Protein 7ZPS (pdb70)

Radius of gyration: 19.74 Å; Cα contacts (8 Å, |Δi|>4): 620; chains: 2; bounding box: 49×48×46 Å

Foldseek 3Di:
DADDLPPPQVVFDWFDKDAADPPHPPVVVQHAIWIKGWHPQVCCLQVVHNRDQQIKIKIWGFHWDDDPNDTHGDQTQKMWMWGAACPVLVVLQRTFIWMAGSSDSPRIDDDPRCPVVSVVLVVVVVSSSDDGHGDD/DADAQPPPQVVFDWQDKDAADPPRPPVVVQHAIWIKGWHPQLVCLLVPHDRDQAIKIKIWGFHWDCDVNDTHGDATAKMWMWGAACPVLVVLRRTFIWMAGSSDRPRTDDDPRCPVVSVVLVVVVVSSSDDGHGDD

Solvent-accessible surface area: 13267 Å² total; per-residue (Å²): 145,80,7,109,48,8,117,50,10,18,85,48,35,0,0,42,0,40,0,3,24,91,60,32,100,81,59,133,68,76,2,4,0,10,0,11,0,1,22,76,69,0,33,90,8,22,182,71,38,115,28,40,83,37,0,18,9,1,52,0,0,5,73,24,96,135,83,94,91,4,2,30,31,23,130,40,74,23,0,19,4,17,13,29,20,48,104,120,17,78,79,6,21,3,0,3,15,19,8,0,8,86,10,97,75,140,92,99,84,45,138,73,64,0,89,54,45,37,56,74,45,36,87,41,145,117,35,77,28,6,95,15,128,56,52,85,154,99,6,111,47,9,114,51,10,26,91,51,37,0,0,41,1,42,0,3,39,91,50,32,98,80,74,136,64,68,8,3,3,9,0,12,0,1,20,74,66,0,30,92,6,22,182,71,34,130,16,38,87,36,0,19,10,1,52,0,0,7,76,39,58,116,92,92,80,5,5,54,27,38,179,39,76,16,0,16,5,17,14,43,19,51,81,122,15,78,82,6,23,2,0,2,15,12,7,0,9,77,10,103,66,142,94,96,84,38,137,76,66,0,92,48,45,41,53,73,45,40,85,38,90,176,34,59,32,6,92,15,128,60,49,126

Structure (mmCIF, N/CA/C/O backbone):
data_7ZPS
#
_entry.id   7ZPS
#
_cell.length_a   105.660
_cell.length_b   105.660
_cell.length_c   105.660
_cell.angle_alpha   90.000
_cell.angle_beta   90.000
_cell.angle_gamma   90.000
#
_symmetry.space_group_name_H-M   'P 21 3'
#
loop_
_entity.id
_entity.type
_entity.pdbx_description
1 polymer 'Cytochrome c'
2 non-polymer 'HEME C'
3 non-polymer 'ZINC ION'
4 non-polymer GLYCEROL
5 non-polymer 'NITRIC OXIDE'
6 water water
#
loop_
_atom_site.group_PDB
_atom_site.id
_atom_site.type_symbol
_atom_site.label_atom_id
_atom_site.label_alt_id
_atom_site.label_comp_id
_atom_site.label_asym_id
_atom_site.label_entity_id
_atom_site.label_seq_id
_atom_site.pdbx_PDB_ins_code
_atom_site.Cartn_x
_atom_site.Cartn_y
_atom_site.Cartn_z
_atom_site.occupancy
_atom_site.B_iso_or_equiv
_atom_site.auth_seq_id
_atom_site.auth_comp_id
_atom_site.auth_asym_id
_atom_site.auth_atom_id
_atom_site.pdbx_PDB_model_num
ATOM 1 N N . THR A 1 23 ? -4.819 35.461 -27.447 1.00 60.66 3 THR A N 1
ATOM 2 C CA . THR A 1 23 ? -4.055 35.854 -26.229 1.00 54.14 3 THR A CA 1
ATOM 3 C C . THR A 1 23 ? -4.983 36.077 -25.019 1.00 44.75 3 THR A C 1
ATOM 4 O O . THR A 1 23 ? -4.451 36.463 -23.980 1.00 42.29 3 THR A O 1
ATOM 8 N N . LYS A 1 24 ? -6.299 35.863 -25.109 1.00 40.70 4 LYS A N 1
ATOM 9 C CA . LYS A 1 24 ? -7.175 36.008 -23.916 1.00 35.12 4 LYS A CA 1
ATOM 10 C C . LYS A 1 24 ? -7.344 34.620 -23.293 1.00 32.77 4 LYS A C 1
ATOM 11 O O . LYS A 1 24 ? -7.266 33.600 -23.987 1.00 34.82 4 LYS A O 1
ATOM 14 N N . VAL A 1 25 ? -7.449 34.583 -21.976 1.00 29.80 5 VAL A N 1
ATOM 15 C CA . VAL A 1 25 ? -7.800 33.347 -21.238 1.00 27.60 5 VAL A CA 1
ATOM 16 C C . VAL A 1 25 ? -9.275 33.057 -21.475 1.00 28.01 5 VAL A C 1
ATOM 17 O O . VAL A 1 25 ? -10.109 33.974 -21.282 1.00 27.69 5 VAL A O 1
ATOM 21 N N . LYS A 1 26 ? -9.607 31.803 -21.783 1.00 27.00 6 LYS A N 1
ATOM 22 C CA . LYS A 1 26 ? -11.026 31.403 -21.990 1.00 28.13 6 LYS A CA 1
ATOM 23 C C . LYS A 1 26 ? -11.769 31.365 -20.650 1.00 29.68 6 LYS A C 1
ATOM 24 O O . LYS A 1 26 ? -11.187 30.964 -19.649 1.00 27.82 6 LYS A O 1
ATOM 28 N N . TYR A 1 27 ? -13.023 31.802 -20.597 1.00 26.44 7 TYR A N 1
ATOM 29 C CA . TYR A 1 27 ? -13.841 31.531 -19.392 1.00 25.14 7 TYR A CA 1
ATOM 30 C C . TYR A 1 27 ? -13.919 30.021 -19.231 1.00 26.85 7 TYR A C 1
ATOM 31 O O . TYR A 1 27 ? -14.166 29.326 -20.210 1.00 28.21 7 TYR A O 1
ATOM 40 N N . PRO A 1 28 ? -13.660 29.465 -18.021 1.00 26.39 8 PRO A N 1
ATOM 41 C CA . PRO A 1 28 ? -13.621 28.004 -17.810 1.00 27.60 8 PRO A CA 1
ATOM 42 C C . PRO A 1 28 ? -15.004 27.389 -17.616 1.00 28.20 8 PRO A C 1
ATOM 43 O O . PRO A 1 28 ? -15.410 27.026 -16.527 1.00 26.22 8 PRO A O 1
ATOM 47 N N . ASP A 1 29 ? -15.780 27.320 -18.702 1.00 28.99 9 ASP A N 1
ATOM 48 C CA . ASP A 1 29 ? -17.168 26.819 -18.658 1.00 30.29 9 ASP A CA 1
ATOM 49 C C . ASP A 1 29 ? -17.193 25.429 -18.019 1.00 25.59 9 ASP A C 1
ATOM 50 O O . ASP A 1 29 ? -16.396 24.551 -18.436 1.00 27.33 9 ASP A O 1
ATOM 55 N N . GLY A 1 30 ? -18.128 25.252 -17.103 1.00 26.58 10 GLY A N 1
ATOM 56 C CA . GLY A 1 30 ? -18.394 23.977 -16.414 1.00 27.53 10 GLY A CA 1
ATOM 57 C C . GLY A 1 30 ? -17.391 23.703 -15.288 1.00 25.76 10 GLY A C 1
ATOM 58 O O . GLY A 1 30 ? -17.392 22.561 -14.838 1.00 26.65 10 GLY A O 1
ATOM 59 N N . PHE A 1 31 ? -16.580 24.671 -14.843 1.00 24.27 11 PHE A N 1
ATOM 60 C CA . PHE A 1 31 ? -15.473 24.376 -13.879 1.00 21.90 11 PHE A CA 1
ATOM 61 C C . PHE A 1 31 ? -16.059 23.798 -12.591 1.00 22.93 11 PHE A C 1
ATOM 62 O O . PHE A 1 31 ? -15.346 23.035 -11.874 1.00 24.33 11 PHE A O 1
ATOM 70 N N . ARG A 1 32 ? -17.310 24.097 -12.244 1.00 22.65 12 ARG A N 1
ATOM 71 C CA . ARG A 1 32 ? -17.917 23.609 -10.985 1.00 23.42 12 ARG A CA 1
ATOM 72 C C . ARG A 1 32 ? -18.093 22.084 -10.997 1.00 24.66 12 ARG A C 1
ATOM 73 O O . ARG A 1 32 ? -18.281 21.518 -9.901 1.00 25.53 12 ARG A O 1
ATOM 81 N N . SER A 1 33 ? -18.011 21.429 -12.162 1.00 23.86 13 SER A N 1
ATOM 82 C CA A SER A 1 33 ? -18.072 19.948 -12.291 0.50 25.54 13 SER A CA 1
ATOM 83 C CA B SER A 1 33 ? -18.067 19.947 -12.288 0.50 26.85 13 SER A CA 1
ATOM 84 C C . SER A 1 33 ? -16.656 19.355 -12.221 1.00 27.11 13 SER A C 1
ATOM 85 O O . SER A 1 33 ? -16.537 18.145 -12.318 1.00 30.93 13 SER A O 1
ATOM 90 N N . TRP A 1 34 ? -15.624 20.174 -12.049 1.00 24.87 14 TRP A N 1
ATOM 91 C CA . TRP A 1 34 ? -14.232 19.677 -12.098 1.00 22.30 14 TRP A CA 1
ATOM 92 C C . TRP A 1 34 ? -13.811 19.155 -10.722 1.00 23.99 14 TRP A C 1
ATOM 93 O O . TRP A 1 34 ? -14.504 19.319 -9.746 1.00 25.51 14 TRP A O 1
ATOM 104 N N . TYR A 1 35 ? -12.638 18.551 -10.686 1.00 23.12 15 TYR A N 1
ATOM 105 C CA . TYR A 1 35 ? -12.003 18.070 -9.442 1.00 23.78 15 TYR A CA 1
ATOM 106 C C . TYR A 1 35 ? -11.742 19.247 -8.483 1.00 19.90 15 TYR A C 1
ATOM 107 O O . TYR A 1 35 ? -11.046 20.193 -8.842 1.00 20.78 15 TYR A O 1
ATOM 116 N N . HIS A 1 36 ? -12.214 19.073 -7.251 1.00 20.94 16 HIS A N 1
ATOM 117 C CA . HIS A 1 36 ? -11.952 19.984 -6.123 1.00 20.17 16 HIS A CA 1
ATOM 118 C C . HIS A 1 36 ? -10.574 19.664 -5.551 1.00 21.80 16 HIS A C 1
ATOM 119 O O . HIS A 1 36 ? -10.455 18.600 -4.939 1.00 24.16 16 HIS A O 1
ATOM 126 N N . VAL A 1 37 ? -9.633 20.550 -5.696 1.00 21.52 17 VAL A N 1
ATOM 127 C CA . VAL A 1 37 ? -8.237 20.345 -5.236 1.00 20.91 17 VAL A CA 1
ATOM 128 C C . VAL A 1 37 ? -8.160 20.542 -3.716 1.00 24.72 17 VAL A C 1
ATOM 129 O O . VAL A 1 37 ? -7.648 19.651 -2.983 1.00 24.40 17 VAL A O 1
ATOM 133 N N . LYS A 1 38 ? -8.587 21.702 -3.233 1.00 22.10 18 LYS A N 1
ATOM 134 C CA . LYS A 1 38 ? -8.378 22.122 -1.825 1.00 22.16 18 LYS A CA 1
ATOM 135 C C . LYS A 1 38 ? -9.218 23.366 -1.569 1.00 24.19 18 LYS A C 1
ATOM 136 O O . LYS A 1 38 ? -9.740 23.955 -2.549 1.00 21.70 18 LYS A O 1
ATOM 142 N N . SER A 1 39 ? -9.281 23.798 -0.323 1.00 21.31 19 SER A N 1
ATOM 143 C CA . SER A 1 39 ? -9.951 25.051 0.076 1.00 22.06 19 SER A CA 1
ATOM 144 C C . SER A 1 39 ? -9.096 25.714 1.129 1.00 24.51 19 SER A C 1
ATOM 145 O O . SER A 1 39 ? -8.211 25.063 1.719 1.00 23.71 19 SER A O 1
ATOM 148 N N . MET A 1 40 ? -9.408 26.974 1.384 1.00 22.11 20 MET A N 1
ATOM 149 C CA . MET A 1 40 ? -8.732 27.750 2.449 1.00 20.86 20 MET A CA 1
ATOM 150 C C . MET A 1 40 ? -9.689 28.889 2.804 1.00 23.61 20 MET A C 1
ATOM 151 O O . MET A 1 40 ? -10.462 29.335 1.913 1.00 22.69 20 MET A O 1
ATOM 156 N N . VAL A 1 41 ? -9.553 29.457 4.001 1.00 22.58 21 VAL A N 1
ATOM 157 C CA . VAL A 1 41 ? -10.322 30.668 4.400 1.00 22.83 21 VAL A CA 1
ATOM 158 C C . VAL A 1 41 ? -9.306 31.760 4.704 1.00 24.45 21 VAL A C 1
ATOM 159 O O . VAL A 1 41 ? -8.274 31.522 5.398 1.00 25.39 21 VAL A O 1
ATOM 163 N N . ILE A 1 42 ? -9.489 32.915 4.089 1.00 23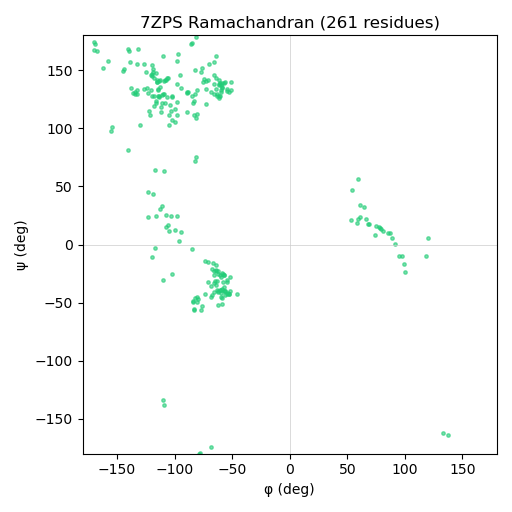.21 22 ILE A N 1
ATOM 164 C CA . ILE A 1 42 ? -8.617 34.093 4.304 1.00 22.58 22 ILE A CA 1
ATOM 165 C C . ILE A 1 42 ? -9.512 35.111 5.029 1.00 25.65 22 ILE A C 1
ATOM 166 O O . ILE A 1 42 ? -10.512 35.559 4.441 1.00 23.70 22 ILE A O 1
ATOM 171 N N . GLN A 1 43 ? -9.134 35.482 6.257 1.00 25.97 23 GLN A N 1
ATOM 172 C CA . GLN A 1 43 ? -9.956 36.361 7.131 1.00 27.03 23 GLN A CA 1
ATOM 173 C C . GLN A 1 43 ? -9.274 37.717 7.265 1.00 25.56 23 GLN A C 1
ATOM 174 O O . GLN A 1 43 ? -8.151 37.920 6.871 1.00 26.66 23 GLN A O 1
ATOM 180 N N . PRO A 1 44 ? -10.046 38.733 7.698 1.00 28.27 24 PRO A N 1
ATOM 181 C CA . PRO A 1 44 ? -9.450 40.038 7.937 1.00 28.13 24 PRO A CA 1
ATOM 182 C C . PRO A 1 44 ? -8.205 39.971 8.838 1.00 25.55 24 PRO A C 1
ATOM 183 O O . PRO A 1 44 ? -8.241 39.237 9.770 1.00 28.55 24 PRO A O 1
ATOM 187 N N . GLY A 1 45 ? -7.218 40.763 8.473 1.00 31.47 25 GLY A N 1
ATOM 188 C CA . GLY A 1 45 ? -5.879 40.786 9.080 1.00 37.50 25 GLY A CA 1
ATOM 189 C C . GLY A 1 45 ? -4.879 40.020 8.238 1.00 47.43 25 GLY A C 1
ATOM 190 O O . GLY A 1 45 ? -3.668 40.295 8.332 1.00 43.00 25 GLY A O 1
ATOM 191 N N . HIS A 1 46 ? -5.333 39.074 7.412 1.00 38.24 26 HIS A N 1
ATOM 192 C CA . HIS A 1 46 ? -4.397 38.306 6.558 1.00 39.14 26 HIS A CA 1
ATOM 193 C C . HIS A 1 46 ? -3.862 39.217 5.473 1.00 39.03 26 HIS A C 1
ATOM 194 O O . HIS A 1 46 ? -4.587 40.034 4.897 1.00 38.94 26 HIS A O 1
ATOM 201 N N . PRO A 1 47 ? -2.563 39.093 5.126 1.00 40.28 27 PRO A N 1
ATOM 202 C CA . PRO A 1 47 ? -1.971 39.883 4.055 1.00 40.79 27 PRO A CA 1
ATOM 203 C C . PRO A 1 47 ? -2.727 39.829 2.722 1.00 40.22 27 PRO A C 1
ATOM 204 O O . PRO A 1 47 ? -2.613 40.747 1.959 1.00 44.70 27 PRO A O 1
ATOM 208 N N . LEU A 1 48 ? -3.434 38.735 2.443 1.00 37.84 28 LEU A N 1
ATOM 209 C CA . LEU A 1 48 ? -4.114 38.555 1.141 1.00 37.47 28 LEU A CA 1
ATOM 210 C C . LEU A 1 48 ? -5.598 38.983 1.230 1.00 36.15 28 LEU A C 1
ATOM 211 O O . LEU A 1 48 ? -6.296 38.878 0.182 1.00 35.65 28 LEU A O 1
ATOM 216 N N . GLU A 1 49 ? -6.065 39.495 2.380 1.00 35.57 29 GLU A N 1
ATOM 217 C CA . GLU A 1 49 ? -7.514 39.824 2.593 1.00 35.76 29 GLU A CA 1
ATOM 218 C C . GLU A 1 49 ? -8.027 40.716 1.465 1.00 36.46 29 GLU A C 1
ATOM 219 O O . GLU A 1 49 ? -9.138 40.479 0.947 1.00 30.81 29 GLU A O 1
ATOM 225 N N . ASN A 1 50 ? -7.251 41.708 1.063 1.00 38.49 30 ASN A N 1
ATOM 226 C CA . ASN A 1 50 ? -7.579 42.517 -0.135 1.00 42.98 30 ASN A CA 1
ATOM 227 C C . ASN A 1 50 ? -6.656 42.025 -1.250 1.00 43.01 30 ASN A C 1
ATOM 228 O O . ASN A 1 50 ? -5.453 42.220 -1.156 1.00 44.11 30 ASN A O 1
ATOM 233 N N . PRO A 1 51 ? -7.137 41.413 -2.358 1.00 38.39 31 PRO A N 1
ATOM 234 C CA . PRO A 1 51 ? -8.549 41.228 -2.653 1.00 36.34 31 PRO A CA 1
ATOM 235 C C . PRO A 1 51 ? -9.056 39.788 -2.504 1.00 34.48 31 PRO A C 1
ATOM 236 O O . PRO A 1 51 ? -10.152 39.514 -2.990 1.00 32.51 31 PRO A O 1
ATOM 240 N N . PHE A 1 52 ? -8.305 38.902 -1.838 1.00 31.30 32 PHE A N 1
ATOM 241 C CA . PHE A 1 52 ? -8.641 37.452 -1.883 1.00 31.01 32 PHE A CA 1
ATOM 242 C C . PHE A 1 52 ? -9.269 36.978 -0.579 1.00 28.24 32 PHE A C 1
ATOM 243 O O . PHE A 1 52 ? -9.445 35.752 -0.414 1.00 27.35 32 PHE A O 1
ATOM 251 N N . GLY A 1 53 ? -9.764 37.880 0.277 1.00 26.66 33 GLY A N 1
ATOM 252 C CA . GLY A 1 53 ? -10.460 37.497 1.490 1.00 23.67 33 GLY A CA 1
ATOM 253 C C . GLY A 1 53 ? -11.708 36.703 1.181 1.00 25.40 33 GLY A C 1
ATOM 254 O O . GLY A 1 53 ? -12.390 37.048 0.241 1.00 26.21 33 GLY A O 1
ATOM 255 N N . GLY A 1 54 ? -11.992 35.695 1.976 1.00 22.06 34 GLY A N 1
ATOM 256 C CA . GLY A 1 54 ? -13.208 34.889 1.919 1.00 20.83 34 GLY A CA 1
ATOM 257 C C . GLY A 1 54 ? -12.882 33.408 1.979 1.00 23.98 34 GLY A C 1
ATOM 258 O O . GLY A 1 54 ? -11.740 33.082 2.341 1.00 23.50 34 GLY A O 1
ATOM 259 N N . ILE A 1 55 ? -13.828 32.567 1.573 1.00 21.17 35 ILE A N 1
ATOM 260 C CA . ILE A 1 55 ? -13.599 31.095 1.484 1.00 22.03 35 ILE A CA 1
ATOM 261 C C . ILE A 1 55 ? -13.282 30.811 0.021 1.00 22.16 35 ILE A C 1
ATOM 262 O O . ILE A 1 55 ? -14.096 31.219 -0.821 1.00 21.43 35 ILE A O 1
ATOM 267 N N . HIS A 1 56 ? -12.153 30.221 -0.320 1.00 19.85 36 HIS A N 1
ATOM 268 C CA . HIS A 1 56 ? -11.877 29.853 -1.728 1.00 21.46 36 HIS A CA 1
ATOM 269 C C . HIS A 1 56 ? -11.665 28.347 -1.871 1.00 20.70 36 HIS A C 1
ATOM 270 O O . HIS A 1 56 ? -11.247 27.670 -0.931 1.00 22.52 36 HIS A O 1
ATOM 277 N N . HIS A 1 57 ? -12.099 27.906 -3.035 1.00 20.58 37 HIS A N 1
ATOM 278 C CA . HIS A 1 57 ? -12.021 26.510 -3.515 1.00 20.89 37 HIS A CA 1
ATOM 279 C C . HIS A 1 57 ? -11.205 26.519 -4.793 1.00 20.65 37 HIS A C 1
ATOM 280 O O . HIS A 1 57 ? -11.373 27.373 -5.679 1.00 22.74 37 HIS A O 1
ATOM 287 N N . VAL A 1 58 ? -10.240 25.609 -4.907 1.00 19.73 38 VAL A N 1
ATOM 288 C CA . VAL A 1 58 ? -9.416 25.414 -6.098 1.00 21.09 38 VAL A CA 1
ATOM 289 C C . VAL A 1 58 ? -9.914 24.185 -6.862 1.00 20.70 38 VAL A C 1
ATOM 290 O O . VAL A 1 58 ? -10.219 23.171 -6.264 1.00 20.64 38 VAL A O 1
ATOM 294 N N . TYR A 1 59 ? -10.153 24.403 -8.155 1.00 19.63 39 TYR A N 1
ATOM 295 C CA . TYR A 1 59 ? -10.594 23.362 -9.098 1.00 20.03 39 TYR A CA 1
ATOM 296 C C . TYR A 1 59 ? -9.558 23.202 -10.191 1.00 19.24 39 TYR A C 1
ATOM 297 O O . TYR A 1 59 ? -8.828 24.114 -10.583 1.00 19.74 39 TYR A O 1
ATOM 306 N N . ALA A 1 60 ? -9.493 21.965 -10.718 1.00 21.90 40 ALA A N 1
ATOM 307 C CA . ALA A 1 60 ? -8.524 21.594 -11.767 1.00 22.20 40 ALA A CA 1
ATOM 308 C C . ALA A 1 60 ? -9.236 20.722 -12.818 1.00 21.34 40 ALA A C 1
ATOM 309 O O . ALA A 1 60 ? -9.928 19.769 -12.448 1.00 22.07 40 ALA A O 1
ATOM 311 N N . ASN A 1 61 ? -8.989 21.049 -14.083 1.00 22.05 41 ASN A N 1
ATOM 312 C CA . ASN A 1 61 ? -9.444 20.144 -15.163 1.00 24.05 41 ASN A CA 1
ATOM 313 C C . ASN A 1 61 ? -8.466 18.961 -15.272 1.00 26.20 41 ASN A C 1
ATOM 314 O O . ASN A 1 61 ? -7.457 18.921 -14.579 1.00 25.55 41 ASN A O 1
ATOM 319 N N . ALA A 1 62 ? -8.751 18.062 -16.207 1.00 30.27 42 ALA A N 1
ATOM 320 C CA . ALA A 1 62 ? -8.009 16.774 -16.340 1.00 31.37 42 ALA A CA 1
ATOM 321 C C . ALA A 1 62 ? -6.532 17.034 -16.655 1.00 28.01 42 ALA A C 1
ATOM 322 O O . ALA A 1 62 ? -5.645 16.414 -16.000 1.00 27.79 42 ALA A O 1
ATOM 324 N N . GLU A 1 63 ? -6.228 18.009 -17.507 1.00 25.81 43 GLU A N 1
ATOM 325 C CA . GLU A 1 63 ? -4.853 18.411 -17.881 1.00 28.11 43 GLU A CA 1
ATOM 326 C C . GLU A 1 63 ? -4.159 18.993 -16.656 1.00 29.32 43 GLU A C 1
ATOM 327 O O . GLU A 1 63 ? -2.989 18.756 -16.414 1.00 27.14 43 GLU A O 1
ATOM 333 N N . ALA A 1 64 ? -4.863 19.794 -15.859 1.00 25.35 44 ALA A N 1
ATOM 334 C CA . ALA A 1 64 ? -4.179 20.350 -14.678 1.00 23.28 44 ALA A CA 1
ATOM 335 C C . ALA A 1 64 ? -3.936 19.246 -13.636 1.00 23.71 44 ALA A C 1
ATOM 336 O O . ALA A 1 64 ? -2.932 19.379 -12.910 1.00 24.91 44 ALA A O 1
ATOM 338 N N . ILE A 1 65 ? -4.793 18.246 -13.523 1.00 23.93 45 ILE A N 1
ATOM 339 C CA . ILE A 1 65 ? -4.602 17.121 -12.559 1.00 24.61 45 ILE A CA 1
ATOM 340 C C . ILE A 1 65 ? -3.275 16.434 -12.944 1.00 28.53 45 ILE A C 1
ATOM 341 O O . ILE A 1 65 ? -2.506 16.105 -12.048 1.00 28.07 45 ILE A O 1
ATOM 346 N N . GLN A 1 66 ? -3.010 16.313 -14.237 1.00 26.92 46 GLN A N 1
ATOM 347 C CA . GLN A 1 66 ? -1.742 15.645 -14.694 1.00 28.12 46 GLN A CA 1
ATOM 348 C C . GLN A 1 66 ? -0.547 16.423 -14.129 1.00 29.98 46 GLN A C 1
ATOM 349 O O . GLN A 1 66 ? 0.345 15.800 -13.521 1.00 28.86 46 GLN A O 1
ATOM 355 N N . GLY A 1 67 ? -0.579 17.756 -14.205 1.00 28.62 47 GLY A N 1
ATOM 356 C CA . GLY A 1 67 ? 0.492 18.638 -13.679 1.00 31.03 47 GLY A CA 1
ATOM 357 C C . GLY A 1 67 ? 0.568 18.590 -12.163 1.00 33.71 47 GLY A C 1
ATOM 358 O O . GLY A 1 67 ? 1.693 18.569 -11.613 1.00 33.55 47 GLY A O 1
ATOM 359 N N . LEU A 1 68 ? -0.558 18.618 -11.468 1.00 28.67 48 LEU A N 1
ATOM 360 C CA . LEU A 1 68 ? -0.618 18.623 -9.976 1.00 29.64 48 LEU A CA 1
ATOM 361 C C . LEU A 1 68 ? -0.086 17.296 -9.410 1.00 37.22 48 LEU A C 1
ATOM 362 O O . LEU A 1 68 ? 0.410 17.289 -8.279 1.00 36.27 48 LEU A O 1
ATOM 367 N N . ARG A 1 69 ? -0.310 16.203 -10.132 1.00 33.29 49 ARG A N 1
ATOM 368 C CA . ARG A 1 69 ? -0.007 14.837 -9.634 1.00 38.71 49 ARG A CA 1
ATOM 369 C C . ARG A 1 69 ? 1.489 14.600 -9.566 1.00 42.22 49 ARG A C 1
ATOM 370 O O . ARG A 1 69 ? 1.888 13.584 -8.974 1.00 39.60 49 ARG A O 1
ATOM 378 N N . GLY A 1 70 ? 2.260 15.446 -10.214 1.00 37.31 50 GLY A N 1
ATOM 379 C CA . GLY A 1 70 ? 3.726 15.354 -10.298 1.00 40.15 50 GLY A CA 1
ATOM 380 C C . GLY A 1 70 ? 4.113 15.180 -11.749 1.00 34.20 50 GLY A C 1
ATOM 381 O O . GLY A 1 70 ? 5.293 15.389 -12.124 1.00 43.96 50 GLY A O 1
ATOM 382 N N . GLY A 1 71 ? 3.094 14.937 -12.554 1.00 32.51 51 GLY A N 1
ATOM 383 C CA . GLY A 1 71 ? 3.254 14.927 -14.016 1.00 34.76 51 GLY A CA 1
ATOM 384 C C . GLY A 1 71 ? 3.533 16.334 -14.508 1.00 34.43 51 GLY A C 1
ATOM 385 O O . GLY A 1 71 ? 3.779 17.253 -13.621 1.00 37.07 51 GLY A O 1
ATOM 386 N N . ASN A 1 72 ? 3.590 16.519 -15.824 1.00 29.12 52 ASN A N 1
ATOM 387 C CA . ASN A 1 72 ? 3.857 17.885 -16.406 1.00 36.64 52 ASN A CA 1
ATOM 388 C C . ASN A 1 72 ? 2.507 18.498 -16.790 1.00 23.78 52 ASN A C 1
ATOM 389 O O . ASN A 1 72 ? 1.576 17.698 -16.980 1.00 31.90 52 ASN A O 1
ATOM 394 N N . TYR A 1 73 ? 2.412 19.832 -16.902 1.00 32.52 53 TYR A N 1
ATOM 395 C CA . TYR A 1 73 ? 1.128 20.514 -17.271 1.00 30.21 53 TYR A CA 1
ATOM 396 C C . TYR A 1 73 ? 1.023 20.633 -18.781 1.00 25.49 53 TYR A C 1
ATOM 397 O O . TYR A 1 73 ? 1.744 21.397 -19.400 1.00 29.87 53 TYR A O 1
ATOM 406 N N . PRO A 1 74 ? 0.057 19.944 -19.394 1.00 25.18 54 PRO A N 1
ATOM 407 C CA . PRO A 1 74 ? -0.209 20.113 -20.813 1.00 27.50 54 PRO A CA 1
ATOM 408 C C . PRO A 1 74 ? -0.828 21.476 -21.097 1.00 32.53 54 PRO A C 1
ATOM 409 O O . PRO A 1 74 ? -1.487 22.030 -20.196 1.00 29.80 54 PRO A O 1
ATOM 413 N N . ASP A 1 75 ? -0.639 21.942 -22.323 1.00 29.97 55 ASP A N 1
ATOM 414 C CA . ASP A 1 75 ? -1.360 23.137 -22.821 1.00 30.87 55 ASP A CA 1
ATOM 415 C C . ASP A 1 75 ? -2.832 22.788 -22.673 1.00 29.30 55 ASP A C 1
ATOM 416 O O . ASP A 1 75 ? -3.239 21.652 -22.956 1.00 30.04 55 ASP A O 1
ATOM 421 N N . GLY A 1 76 ? -3.646 23.752 -22.237 1.00 29.16 56 GLY A N 1
ATOM 422 C CA . GLY A 1 76 ? -5.054 23.431 -21.994 1.00 27.89 56 GLY A CA 1
ATOM 423 C C . GLY A 1 76 ? -5.347 23.081 -20.537 1.00 27.54 56 GLY A C 1
ATOM 424 O O . GLY A 1 76 ? -6.544 22.996 -20.201 1.00 27.07 56 GLY A O 1
ATOM 425 N N . ALA A 1 77 ? -4.329 22.906 -19.693 1.00 27.06 57 ALA A N 1
ATOM 426 C CA . ALA A 1 77 ? -4.542 22.787 -18.221 1.00 26.29 57 ALA A CA 1
ATOM 427 C C . ALA A 1 77 ? -5.179 24.102 -17.746 1.00 24.62 57 ALA A C 1
ATOM 428 O O . ALA A 1 77 ? -4.768 25.141 -18.209 1.00 24.22 57 ALA A O 1
ATOM 430 N N . VAL A 1 78 ? -6.161 23.984 -16.882 1.00 22.29 58 VAL A N 1
ATOM 431 C CA . VAL A 1 78 ? -6.855 25.155 -16.261 1.00 22.04 58 VAL A CA 1
ATOM 432 C C . VAL A 1 78 ? -7.009 24.854 -14.770 1.00 20.52 58 VAL A C 1
ATOM 433 O O . VAL A 1 78 ? -7.563 23.777 -14.388 1.00 22.41 58 VAL A O 1
ATOM 437 N N . LEU A 1 79 ? -6.597 25.837 -13.971 1.00 23.43 59 LEU A N 1
ATOM 438 C CA . LEU A 1 79 ? -6.880 25.900 -12.532 1.00 20.86 59 LEU A CA 1
ATOM 439 C C . LEU A 1 79 ? -7.800 27.086 -12.287 1.00 22.34 59 LEU A C 1
ATOM 440 O O . LEU A 1 79 ? -7.633 28.145 -12.948 1.00 21.70 59 LEU A O 1
ATOM 445 N N . VAL A 1 80 ? -8.743 26.884 -11.393 1.00 20.00 60 VAL A N 1
ATOM 446 C CA . VAL A 1 80 ? -9.699 27.950 -11.012 1.00 20.70 60 VAL A CA 1
ATOM 447 C C . VAL A 1 80 ? -9.635 28.175 -9.514 1.00 22.50 60 VAL A C 1
ATOM 448 O O . VAL A 1 80 ? -9.699 27.191 -8.740 1.00 20.37 60 VAL A O 1
ATOM 452 N N . PHE A 1 81 ? -9.508 29.443 -9.123 1.00 20.28 61 PHE A N 1
ATOM 453 C CA . PHE A 1 81 ? -9.636 29.927 -7.727 1.00 20.07 61 PHE A CA 1
ATOM 454 C C . PHE A 1 81 ? -11.032 30.513 -7.525 1.00 21.33 61 PHE A C 1
ATOM 455 O O . PHE A 1 81 ? -11.273 31.551 -8.147 1.00 22.17 61 PHE A O 1
ATOM 463 N N . ASP A 1 82 ? -11.902 29.821 -6.843 1.00 19.08 62 ASP A N 1
ATOM 464 C CA . ASP A 1 82 ? -13.341 30.184 -6.737 1.00 20.72 62 ASP A CA 1
ATOM 465 C C . ASP A 1 82 ? -13.546 30.834 -5.373 1.00 21.92 62 ASP A C 1
ATOM 466 O O . ASP A 1 82 ? -13.447 30.104 -4.362 1.00 20.61 62 ASP A O 1
ATOM 471 N N . LEU A 1 83 ? -13.754 32.167 -5.320 1.00 20.89 63 LEU A N 1
ATOM 472 C CA . LEU A 1 83 ? -13.735 32.935 -4.044 1.00 20.61 63 LEU A CA 1
ATOM 473 C C . LEU A 1 83 ? -15.137 33.389 -3.660 1.00 21.75 63 LEU A C 1
ATOM 474 O O . LEU A 1 83 ? -15.815 34.038 -4.487 1.00 21.35 63 LEU A O 1
ATOM 479 N N . PHE A 1 84 ? -15.559 32.979 -2.485 1.00 21.19 64 PHE A N 1
ATOM 480 C CA . PHE A 1 84 ? -16.856 33.359 -1.870 1.00 21.10 64 PHE A CA 1
ATOM 481 C C . PHE A 1 84 ? -16.626 34.287 -0.688 1.00 23.81 64 PHE A C 1
ATOM 482 O O . PHE A 1 84 ? -15.751 34.099 0.139 1.00 22.53 64 PHE A O 1
ATOM 490 N N . ASP A 1 85 ? -17.519 35.263 -0.593 1.00 23.30 65 ASP A N 1
ATOM 491 C CA . ASP A 1 85 ? -17.689 35.987 0.672 1.00 25.70 65 ASP A CA 1
ATOM 492 C C . ASP A 1 85 ? -18.243 34.970 1.664 1.00 26.04 65 ASP A C 1
ATOM 493 O O . ASP A 1 85 ? -18.755 33.921 1.266 1.00 26.06 65 ASP A O 1
ATOM 498 N N . TYR A 1 86 ? -18.067 35.187 2.967 1.00 25.27 66 TYR A N 1
ATOM 499 C CA . TYR A 1 86 ? -18.663 34.299 3.983 1.00 25.45 66 TYR A CA 1
ATOM 500 C C . TYR A 1 86 ? -19.332 35.172 5.039 1.00 27.61 66 TYR A C 1
ATOM 501 O O . TYR A 1 86 ? -18.973 36.346 5.126 1.00 30.75 66 TYR A O 1
ATOM 510 N N . GLN A 1 87 ? -20.308 34.581 5.698 1.00 27.62 67 GLN A N 1
ATOM 511 C CA . GLN A 1 87 ? -21.061 35.191 6.815 1.00 29.04 67 GLN A CA 1
ATOM 512 C C . GLN A 1 87 ? -20.764 34.369 8.064 1.00 29.49 67 GLN A C 1
ATOM 513 O O . GLN A 1 87 ? -20.606 33.173 7.973 1.00 29.10 67 GLN A O 1
ATOM 519 N N . GLU A 1 88 ? -20.624 35.045 9.187 1.00 28.58 68 GLU A N 1
ATOM 520 C CA . GLU A 1 88 ? -20.511 34.387 10.507 1.00 31.63 68 GLU A CA 1
ATOM 521 C C . GLU A 1 88 ? -21.932 34.055 10.967 1.00 34.22 68 GLU A C 1
ATOM 522 O O . GLU A 1 88 ? -22.831 34.912 10.926 1.00 35.89 68 GLU A O 1
ATOM 528 N N . ASP A 1 89 ? -22.169 32.832 11.377 1.00 28.61 69 ASP A N 1
ATOM 529 C CA . ASP A 1 89 ? -23.492 32.320 11.793 1.00 29.72 69 ASP A CA 1
ATOM 530 C C . ASP A 1 89 ? -23.303 31.396 13.001 1.00 31.41 69 ASP A C 1
ATOM 531 O O . ASP A 1 89 ? -23.231 30.158 12.826 1.00 32.18 69 ASP A O 1
ATOM 536 N N . ASN A 1 90 ? -23.176 31.955 14.198 1.00 28.19 70 ASN A N 1
ATOM 537 C CA . ASN A 1 90 ? -23.134 31.152 15.453 1.00 25.16 70 ASN A CA 1
ATOM 538 C C . ASN A 1 90 ? -21.966 30.143 15.460 1.00 25.54 70 ASN A C 1
ATOM 539 O O . ASN A 1 90 ? -22.223 28.942 15.630 1.00 29.37 70 ASN A O 1
ATOM 544 N N . HIS A 1 91 ? -20.766 30.653 15.279 1.00 24.85 71 HIS A N 1
ATOM 545 C CA . HIS A 1 91 ? -19.518 29.840 15.278 1.00 24.98 71 HIS A CA 1
ATOM 546 C C . HIS A 1 91 ? -19.568 28.881 14.083 1.00 27.75 71 HIS A C 1
ATOM 547 O O . HIS A 1 91 ? -18.978 27.790 14.191 1.00 30.86 71 HIS A O 1
ATOM 554 N N . ALA A 1 92 ? -20.204 29.295 12.992 1.00 23.55 72 ALA A N 1
ATOM 555 C CA . ALA A 1 92 ? -19.965 28.704 11.647 1.00 24.76 72 ALA A CA 1
ATOM 556 C C . ALA A 1 92 ? -19.595 29.823 10.682 1.00 26.32 72 ALA A C 1
ATOM 557 O O . ALA A 1 92 ? -20.094 30.989 10.877 1.00 27.05 72 ALA A O 1
ATOM 559 N N . LEU A 1 93 ? -18.753 29.522 9.693 1.00 22.81 73 LEU A N 1
ATOM 560 C CA . LEU A 1 93 ? -18.549 30.413 8.534 1.00 24.91 73 LEU A CA 1
ATOM 561 C C . LEU A 1 93 ? -19.299 29.770 7.382 1.00 27.18 73 LEU A C 1
ATOM 562 O O . LEU A 1 93 ? -18.999 28.647 7.049 1.00 24.51 73 LEU A O 1
ATOM 567 N N . VAL A 1 94 ? -20.264 30.489 6.839 1.00 24.08 74 VAL A N 1
ATOM 568 C CA . VAL A 1 94 ? -21.210 29.981 5.820 1.00 22.90 74 VAL A CA 1
ATOM 569 C C . VAL A 1 94 ? -20.953 30.749 4.533 1.00 25.69 74 VAL A C 1
ATOM 570 O O . VAL A 1 94 ? -20.682 31.967 4.565 1.00 25.24 74 VAL A O 1
ATOM 574 N N . GLU A 1 95 ? -20.883 30.011 3.428 1.00 22.56 75 GLU A N 1
ATOM 575 C CA . GLU A 1 95 ? -20.646 30.619 2.120 1.00 21.80 75 GLU A CA 1
ATOM 576 C C . GLU A 1 95 ? -21.749 31.645 1.803 1.00 21.62 75 GLU A C 1
ATOM 577 O O . GLU A 1 95 ? -22.921 31.335 1.936 1.00 25.30 75 GLU A O 1
ATOM 583 N N . GLY A 1 96 ? -21.326 32.806 1.317 1.00 24.31 76 GLY A N 1
ATOM 584 C CA . GLY A 1 96 ? -22.228 33.866 0.836 1.00 26.77 76 GLY A CA 1
ATOM 585 C C . GLY A 1 96 ? -22.141 33.990 -0.669 1.00 25.99 76 GLY A C 1
ATOM 586 O O . GLY A 1 96 ? -22.045 32.928 -1.335 1.00 28.72 76 GLY A O 1
ATOM 587 N N . LYS A 1 97 ? -22.117 35.216 -1.184 1.00 25.83 77 LYS A N 1
ATOM 588 C CA . LYS A 1 97 ? -22.091 35.431 -2.636 1.00 26.88 77 LYS A CA 1
ATOM 589 C C . LYS A 1 97 ? -20.688 35.165 -3.151 1.00 22.85 77 LYS A C 1
ATOM 590 O O . LYS A 1 97 ? -19.686 35.445 -2.458 1.00 24.18 77 LYS A O 1
ATOM 594 N N . ARG A 1 98 ? -20.636 34.688 -4.376 1.00 22.83 78 ARG A N 1
ATOM 595 C CA . ARG A 1 98 ? -19.359 34.598 -5.084 1.00 21.83 78 ARG A CA 1
ATOM 596 C C . ARG A 1 98 ? -18.786 35.987 -5.288 1.00 25.07 78 ARG A C 1
ATOM 597 O O . ARG A 1 98 ? -19.548 36.885 -5.836 1.00 26.80 78 ARG A O 1
ATOM 605 N N . LYS A 1 99 ? -17.538 36.222 -4.902 1.00 22.25 79 LYS A N 1
ATOM 606 C CA . LYS A 1 99 ? -16.806 37.497 -5.144 1.00 22.32 79 LYS A CA 1
ATOM 607 C C . LYS A 1 99 ? -16.175 37.544 -6.528 1.00 22.95 79 LYS A C 1
ATOM 608 O O . LYS A 1 99 ? -16.268 38.563 -7.263 1.00 24.30 79 LYS A O 1
ATOM 614 N N . LEU A 1 100 ? -15.453 36.463 -6.905 1.00 22.60 80 LEU A N 1
ATOM 615 C CA . LEU A 1 100 ? -14.730 36.417 -8.178 1.00 21.48 80 LEU A CA 1
ATOM 616 C C . LEU A 1 100 ? -14.229 34.987 -8.396 1.00 20.07 80 LEU A C 1
ATOM 617 O O . LEU A 1 100 ? -14.292 34.196 -7.454 1.00 20.88 80 LEU A O 1
ATOM 622 N N . ILE A 1 101 ? -13.793 34.714 -9.604 1.00 21.01 81 ILE A N 1
ATOM 623 C CA . ILE A 1 101 ? -12.906 33.555 -9.875 1.00 20.94 81 ILE A CA 1
ATOM 624 C C . ILE A 1 101 ? -11.600 34.077 -10.446 1.00 21.88 81 ILE A C 1
ATOM 625 O O . ILE A 1 101 ? -11.561 35.064 -11.204 1.00 22.41 81 ILE A O 1
ATOM 630 N N . GLY A 1 102 ? -10.518 33.390 -10.084 1.00 19.99 82 GLY A N 1
ATOM 631 C CA . GLY A 1 102 ? -9.237 33.548 -10.750 1.00 21.57 82 GLY A CA 1
ATOM 632 C C . GLY A 1 102 ? -8.987 32.311 -11.615 1.00 21.10 82 GLY A C 1
ATOM 633 O O . GLY A 1 102 ? -9.425 31.216 -11.241 1.00 21.78 82 GLY A O 1
ATOM 634 N N . VAL A 1 103 ? -8.382 32.528 -12.762 1.00 21.23 83 VAL A N 1
ATOM 635 C CA . VAL A 1 103 ? -8.198 31.457 -13.759 1.00 22.23 83 VAL A CA 1
ATOM 636 C C . VAL A 1 103 ? -6.761 31.480 -14.250 1.00 22.26 83 VAL A C 1
ATOM 637 O O . VAL A 1 103 ? -6.233 32.556 -14.600 1.00 21.41 83 VAL A O 1
ATOM 641 N N . MET A 1 104 ? -6.116 30.301 -14.227 1.00 23.33 84 MET A N 1
ATOM 642 C CA . MET A 1 104 ? -4.802 30.109 -14.889 1.00 23.13 84 MET A CA 1
ATOM 643 C C . MET A 1 104 ? -4.991 29.080 -16.016 1.00 21.81 84 MET A C 1
ATOM 644 O O . MET A 1 104 ? -5.515 27.988 -15.768 1.00 23.46 84 MET A O 1
ATOM 649 N N . GLU A 1 105 ? -4.644 29.467 -17.247 1.00 23.37 85 GLU A N 1
ATOM 650 C CA . GLU A 1 105 ? -4.779 28.591 -18.424 1.00 24.51 85 GLU A CA 1
ATOM 651 C C . GLU A 1 105 ? -3.388 28.352 -19.010 1.00 24.27 85 GLU A C 1
ATOM 652 O O . GLU A 1 105 ? -2.647 29.334 -19.284 1.00 26.26 85 GLU A O 1
ATOM 658 N N . ARG A 1 106 ? -3.051 27.087 -19.198 1.00 27.15 86 ARG A N 1
ATOM 659 C CA . ARG A 1 106 ? -1.684 26.710 -19.652 1.00 26.23 86 ARG A CA 1
ATOM 66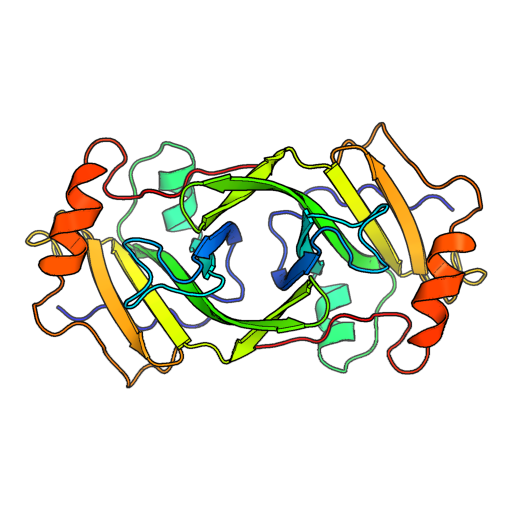0 C C . ARG A 1 106 ? -1.589 26.843 -21.179 1.00 25.93 86 ARG A C 1
ATOM 661 O O . ARG A 1 106 ? -2.395 26.246 -21.883 1.00 29.17 86 ARG A O 1
ATOM 669 N N . ASP A 1 107 ? -0.631 27.632 -21.641 1.00 28.98 87 ASP A N 1
ATOM 670 C CA . ASP A 1 107 ? -0.184 27.677 -23.062 1.00 31.65 87 ASP A CA 1
ATOM 671 C C . ASP A 1 107 ? 1.252 28.198 -23.065 1.00 30.50 87 ASP A C 1
ATOM 672 O O . ASP A 1 107 ? 1.482 29.411 -22.875 1.00 31.33 87 ASP A O 1
ATOM 677 N N . ALA A 1 108 ? 2.216 27.273 -23.134 1.00 34.62 88 ALA A N 1
ATOM 678 C CA . ALA A 1 108 ? 3.639 27.583 -22.909 1.00 38.75 88 ALA A CA 1
ATOM 679 C C . ALA A 1 108 ? 4.063 28.693 -23.872 1.00 37.92 88 ALA A C 1
ATOM 680 O O . ALA A 1 108 ? 4.839 29.564 -23.453 1.00 40.15 88 ALA A O 1
ATOM 682 N N . LYS A 1 109 ? 3.586 28.637 -25.113 1.00 39.41 89 LYS A N 1
ATOM 683 C CA . LYS A 1 109 ? 3.960 29.588 -26.207 1.00 43.11 89 LYS A CA 1
ATOM 684 C C . LYS A 1 109 ? 3.102 30.854 -26.099 1.00 41.27 89 LYS A C 1
ATOM 685 O O . LYS A 1 109 ? 3.688 31.912 -25.934 1.00 40.54 89 LYS A O 1
ATOM 688 N N . ARG A 1 110 ? 1.773 30.749 -26.109 1.00 35.89 90 ARG A N 1
ATOM 689 C CA . ARG A 1 110 ? 0.902 31.958 -26.155 1.00 38.89 90 ARG A CA 1
ATOM 690 C C . ARG A 1 110 ? 1.087 32.796 -24.883 1.00 37.30 90 ARG A C 1
ATOM 691 O O . ARG A 1 110 ? 1.015 34.041 -24.987 1.00 36.86 90 ARG A O 1
ATOM 699 N N . PHE A 1 111 ? 1.323 32.175 -23.717 1.00 33.69 91 PHE A N 1
ATOM 700 C CA . PHE A 1 111 ? 1.449 32.908 -22.430 1.00 32.97 91 PHE A CA 1
ATOM 701 C C . PHE A 1 111 ? 2.905 32.933 -21.936 1.00 34.07 91 PHE A C 1
ATOM 702 O O . PHE A 1 111 ? 3.137 33.040 -20.723 1.00 31.49 91 PHE A O 1
ATOM 710 N N . SER A 1 112 ? 3.865 32.820 -22.853 1.00 39.72 92 SER A N 1
ATOM 711 C CA . SER A 1 112 ? 5.321 32.772 -22.526 1.00 40.79 92 SER A CA 1
ATOM 712 C C . SER A 1 112 ? 5.764 33.979 -21.680 1.00 38.73 92 SER A C 1
ATOM 713 O O . SER A 1 112 ? 6.637 33.807 -20.847 1.00 39.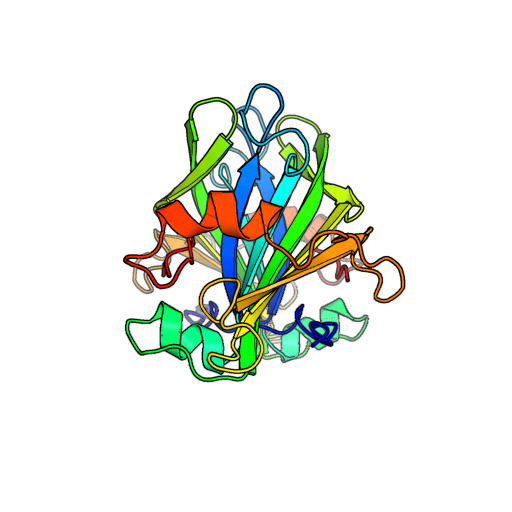00 92 SER A O 1
ATOM 716 N N . ALA A 1 113 ? 5.165 35.161 -21.836 1.00 40.16 93 ALA A N 1
ATOM 717 C CA . ALA A 1 113 ? 5.512 36.363 -21.044 1.00 37.50 93 ALA A CA 1
ATOM 718 C C . ALA A 1 113 ? 5.169 36.215 -19.547 1.00 38.44 93 ALA A C 1
ATOM 719 O O . ALA A 1 113 ? 5.757 36.943 -18.718 1.00 37.63 93 ALA A O 1
ATOM 721 N N . THR A 1 114 ? 4.239 35.332 -19.166 1.00 35.41 94 THR A N 1
ATOM 722 C CA . THR A 1 114 ? 3.872 35.121 -17.751 1.00 32.43 94 THR A CA 1
ATOM 723 C C . THR A 1 114 ? 4.080 33.649 -17.420 1.00 33.25 94 THR A C 1
ATOM 724 O O . THR A 1 114 ? 3.202 33.040 -16.805 1.00 34.20 94 THR A O 1
ATOM 728 N N . GLY A 1 115 ? 5.221 33.090 -17.854 1.00 34.95 95 GLY A N 1
ATOM 729 C CA . GLY A 1 115 ? 5.687 31.773 -17.398 1.00 32.87 95 GLY A CA 1
ATOM 730 C C . GLY A 1 115 ? 4.903 30.619 -18.008 1.00 32.25 95 GLY A C 1
ATOM 731 O O . GLY A 1 115 ? 4.982 29.507 -17.465 1.00 36.21 95 GLY A O 1
ATOM 732 N N . GLY A 1 116 ? 4.142 30.851 -19.084 1.00 32.67 96 GLY A N 1
ATOM 733 C CA . GLY A 1 116 ? 3.389 29.785 -19.780 1.00 30.78 96 GLY A CA 1
ATOM 734 C C . GLY A 1 116 ? 1.972 29.617 -19.241 1.00 31.65 96 GLY A C 1
ATOM 735 O O . GLY A 1 116 ? 1.260 28.728 -19.724 1.00 29.98 96 GLY A O 1
ATOM 736 N N . TRP A 1 117 ? 1.587 30.421 -18.246 1.00 30.71 97 TRP A N 1
ATOM 737 C CA . TRP A 1 117 ? 0.181 30.477 -17.782 1.00 27.39 97 TRP A CA 1
ATOM 738 C C . TRP A 1 117 ? -0.398 31.852 -18.117 1.00 26.89 97 TRP A C 1
ATOM 739 O O . TRP A 1 117 ? 0.265 32.886 -17.890 1.00 29.06 97 TRP A O 1
ATOM 750 N N . GLY A 1 118 ? -1.622 31.830 -18.632 1.00 27.83 98 GLY A N 1
ATOM 751 C CA . GLY A 1 118 ? -2.440 33.031 -18.809 1.00 27.25 98 GLY A CA 1
ATOM 752 C C . GLY A 1 118 ? -3.241 33.279 -17.546 1.00 26.18 98 GLY A C 1
ATOM 753 O O . GLY A 1 118 ? -3.836 32.333 -17.070 1.00 25.52 98 GLY A O 1
ATOM 754 N N . TYR A 1 119 ? -3.236 34.496 -17.023 1.00 24.62 99 TYR A N 1
ATOM 755 C CA . TYR A 1 119 ? -3.915 34.838 -15.763 1.00 24.39 99 TYR A CA 1
ATOM 756 C C . TYR A 1 119 ? -5.132 35.713 -16.097 1.00 23.92 99 TYR A C 1
ATOM 757 O O . TYR A 1 119 ? -4.928 36.744 -16.746 1.00 26.39 99 TYR A O 1
ATOM 766 N N . GLU A 1 120 ? -6.294 35.362 -15.584 1.00 24.01 100 GLU A N 1
ATOM 767 C CA . GLU A 1 120 ? -7.502 36.216 -15.755 1.00 24.22 100 GLU A CA 1
ATOM 768 C C . GLU A 1 120 ? -8.358 36.136 -14.515 1.00 22.61 100 GLU A C 1
ATOM 769 O O . GLU A 1 120 ? -8.387 35.095 -13.838 1.00 23.22 100 GLU A O 1
ATOM 775 N N . GLY A 1 121 ? -9.069 37.215 -14.210 1.00 23.04 101 GLY A N 1
ATOM 776 C CA . GLY A 1 121 ? -10.068 37.236 -13.159 1.00 22.70 101 GLY A CA 1
ATOM 777 C C . GLY A 1 121 ? -11.440 37.537 -13.735 1.00 23.50 101 GLY A C 1
ATOM 778 O O . GLY A 1 121 ? -11.517 38.263 -14.761 1.00 24.57 101 GLY A O 1
ATOM 779 N N . PHE A 1 122 ? -12.463 36.916 -13.198 1.00 22.29 102 PHE A N 1
ATOM 780 C CA . PHE A 1 122 ? -13.872 37.202 -13.629 1.00 22.66 102 PHE A CA 1
ATOM 781 C C . PHE A 1 122 ? -14.642 37.651 -12.403 1.00 23.58 102 PHE A C 1
ATOM 782 O O . PHE A 1 122 ? -14.846 36.865 -11.448 1.00 23.48 102 PHE A O 1
ATOM 790 N N . GLY A 1 123 ? -15.098 38.896 -12.377 1.00 24.15 103 GLY A N 1
ATOM 791 C CA . GLY A 1 123 ? -15.872 39.394 -11.247 1.00 22.25 103 GLY A CA 1
ATOM 792 C C . GLY A 1 123 ? -17.194 38.659 -11.062 1.00 23.32 103 GLY A C 1
ATOM 793 O O . GLY A 1 123 ? -17.907 38.395 -12.050 1.00 24.09 103 GLY A O 1
ATOM 794 N N . GLU A 1 124 ? -17.459 38.205 -9.827 1.00 24.97 104 GLU A N 1
ATOM 795 C CA . GLU A 1 124 ? -18.646 37.390 -9.439 1.00 25.11 104 GLU A CA 1
ATOM 796 C C . GLU A 1 124 ? -18.703 36.093 -10.258 1.00 21.75 104 GLU A C 1
ATOM 797 O O . GLU A 1 124 ? -19.751 35.461 -10.336 1.00 24.29 104 GLU A O 1
ATOM 803 N N . GLY A 1 125 ? -17.575 35.683 -10.865 1.00 21.75 105 GLY A N 1
ATOM 804 C CA . GLY A 1 125 ? -17.526 34.537 -11.764 1.00 23.56 105 GLY A CA 1
ATOM 805 C C . GLY A 1 125 ? -18.266 34.752 -13.056 1.00 23.44 105 GLY A C 1
ATOM 806 O O . GLY A 1 125 ? -18.531 33.770 -13.770 1.00 26.41 105 GLY A O 1
ATOM 807 N N . LYS A 1 126 ? -18.556 36.013 -13.401 1.00 24.47 106 LYS A N 1
ATOM 808 C CA . LYS A 1 126 ? -19.338 36.265 -14.637 1.00 25.91 106 LYS A CA 1
ATOM 809 C C . LYS A 1 126 ? -18.394 36.413 -15.820 1.00 23.26 106 LYS A C 1
ATOM 810 O O . LYS A 1 126 ? -17.451 37.186 -15.755 1.00 24.58 106 LYS A O 1
ATOM 816 N N . PRO A 1 127 ? -18.652 35.719 -16.945 1.00 23.78 107 PRO A N 1
ATOM 817 C CA . PRO A 1 127 ? -17.787 35.786 -18.116 1.00 26.38 107 PRO A CA 1
ATOM 818 C C . PRO A 1 127 ? -17.647 37.214 -18.647 1.00 28.26 107 PRO A C 1
ATOM 819 O O . PRO A 1 127 ? -16.630 37.542 -19.276 1.00 29.41 107 PRO A O 1
ATOM 823 N N . ASP A 1 128 ? -18.629 38.057 -18.369 1.00 27.27 108 ASP A N 1
ATOM 824 C CA . ASP A 1 128 ? -18.612 39.461 -18.866 1.00 31.46 108 ASP A CA 1
ATOM 825 C C . ASP A 1 128 ? -17.832 40.411 -17.993 1.00 33.63 108 ASP A C 1
ATOM 826 O O . ASP A 1 128 ? -17.816 41.614 -18.345 1.00 31.69 108 ASP A O 1
ATOM 831 N N . LYS A 1 129 ? -17.291 39.985 -16.847 1.00 27.21 109 LYS A N 1
ATOM 832 C CA . LYS A 1 129 ? -16.591 40.913 -15.954 1.00 25.70 109 LYS A CA 1
ATOM 833 C C . LYS A 1 129 ? -15.112 40.494 -15.827 1.00 24.53 109 LYS A C 1
ATOM 834 O O . LYS A 1 129 ? -14.650 40.274 -14.681 1.00 26.04 109 LYS A O 1
ATOM 840 N N . ARG A 1 130 ? -14.390 40.559 -16.918 1.00 24.33 110 ARG A N 1
ATOM 841 C CA . ARG A 1 130 ? -12.916 40.349 -16.899 1.00 25.10 110 ARG A CA 1
ATOM 842 C C . ARG A 1 130 ? -12.230 41.461 -16.128 1.00 27.58 110 ARG A C 1
ATOM 843 O O . ARG A 1 130 ? -12.633 42.665 -16.240 1.00 27.64 110 ARG A O 1
ATOM 851 N N . LEU A 1 131 ? -11.248 41.079 -15.311 1.00 23.59 111 LEU A N 1
ATOM 852 C CA . LEU A 1 131 ? -10.652 41.983 -14.311 1.00 24.08 111 LEU A CA 1
ATOM 853 C C . LEU A 1 131 ? -9.218 42.378 -14.659 1.00 25.92 111 LEU A C 1
ATOM 854 O O . LEU A 1 131 ? -8.800 43.398 -14.202 1.00 26.80 111 LEU A O 1
ATOM 859 N N . VAL A 1 132 ? -8.462 41.538 -15.336 1.00 26.47 112 VAL A N 1
ATOM 860 C CA . VAL A 1 132 ? -6.995 41.762 -15.467 1.00 25.86 112 VAL A CA 1
ATOM 861 C C . VAL A 1 132 ? -6.771 42.786 -16.571 1.00 26.70 112 VAL A C 1
ATOM 862 O O . VAL A 1 132 ? -7.354 42.633 -17.638 1.00 26.56 112 VAL A O 1
ATOM 866 N N . THR A 1 133 ? -5.927 43.791 -16.307 1.00 27.64 113 THR A N 1
ATOM 867 C CA . THR A 1 133 ? -5.698 44.933 -17.237 1.00 27.98 113 THR A CA 1
ATOM 868 C C . THR A 1 133 ? -4.240 45.013 -17.686 1.00 29.22 113 THR A C 1
ATOM 869 O O . THR A 1 133 ? -3.953 45.737 -18.636 1.00 27.54 113 THR A O 1
ATOM 873 N N . ASP A 1 134 ? -3.348 44.251 -17.066 1.00 27.84 114 ASP A N 1
ATOM 874 C CA . ASP A 1 134 ? -1.886 44.406 -17.319 1.00 30.96 114 ASP A CA 1
ATOM 875 C C . ASP A 1 134 ? -1.292 43.146 -17.953 1.00 35.15 114 ASP A C 1
ATOM 876 O O . ASP A 1 134 ? -0.095 42.894 -17.764 1.00 33.08 114 ASP A O 1
ATOM 881 N N . GLY A 1 135 ? -2.077 42.326 -18.635 1.00 29.88 115 GLY A N 1
ATOM 882 C CA . GLY A 1 135 ? -1.580 41.090 -19.264 1.00 29.51 115 GLY A CA 1
ATOM 883 C C . GLY A 1 135 ? -1.286 39.984 -18.257 1.00 30.40 115 GLY A C 1
ATOM 884 O O . GLY A 1 135 ? -0.694 38.980 -18.660 1.00 33.77 115 GLY A O 1
ATOM 885 N N . GLY A 1 136 ? -1.659 40.174 -16.997 1.00 29.84 116 GLY A N 1
ATOM 886 C CA . GLY A 1 136 ? -1.416 39.205 -15.905 1.00 32.87 116 GLY A CA 1
ATOM 887 C C . GLY A 1 136 ? -0.032 39.368 -15.281 1.00 31.65 116 GLY A C 1
ATOM 888 O O . GLY A 1 136 ? 0.340 38.512 -14.463 1.00 31.08 116 GLY A O 1
ATOM 889 N N . GLN A 1 137 ? 0.707 40.436 -15.599 1.00 32.30 117 GLN A N 1
ATOM 890 C CA . GLN A 1 137 ? 2.015 40.714 -14.931 1.00 34.16 117 GLN A CA 1
ATOM 891 C C . GLN A 1 137 ? 1.857 40.809 -13.404 1.00 32.86 117 GLN A C 1
ATOM 892 O O . GLN A 1 137 ? 2.704 40.234 -12.712 1.00 35.58 117 GLN A O 1
ATOM 898 N N . GLY A 1 138 ? 0.840 41.480 -12.854 1.00 28.98 118 GLY A N 1
ATOM 899 C CA . GLY A 1 138 ? 0.568 41.558 -11.402 1.00 30.13 118 GLY A CA 1
ATOM 900 C C . GLY A 1 138 ? 0.355 40.179 -10.772 1.00 31.12 118 GLY A C 1
ATOM 901 O O . GLY A 1 138 ? 0.941 39.867 -9.698 1.00 32.90 118 GLY A O 1
ATOM 902 N N . CYS A 1 139 ? -0.447 39.343 -11.407 1.00 28.82 119 CYS A N 1
ATOM 903 C CA . CYS A 1 139 ? -0.738 37.980 -10.929 1.00 28.60 119 CYS A CA 1
ATOM 904 C C . CYS A 1 139 ? 0.589 37.211 -10.926 1.00 28.29 119 CYS A C 1
ATOM 905 O O . CYS A 1 139 ? 0.904 36.544 -9.901 1.00 30.00 119 CYS A O 1
ATOM 908 N N . PHE A 1 140 ? 1.267 37.258 -12.062 1.00 29.83 120 PHE A N 1
ATOM 909 C CA . PHE A 1 140 ? 2.535 36.532 -12.310 1.00 32.85 120 PHE A CA 1
ATOM 910 C C . PHE A 1 140 ? 3.582 36.979 -11.288 1.00 33.33 120 PHE A C 1
ATOM 911 O O . PHE A 1 140 ? 4.331 36.126 -10.812 1.00 34.37 120 PHE A O 1
ATOM 919 N N . GLY A 1 141 ? 3.636 38.248 -10.921 1.00 32.96 121 GLY A N 1
ATOM 920 C CA . GLY A 1 141 ? 4.653 38.713 -9.958 1.00 33.02 121 GLY A CA 1
ATOM 921 C C . GLY A 1 141 ? 4.572 37.954 -8.651 1.00 36.37 121 GLY A C 1
ATOM 922 O O . GLY A 1 141 ? 5.626 37.713 -8.042 1.00 38.93 121 GLY A O 1
ATOM 923 N N . CYS A 1 142 ? 3.375 37.594 -8.190 1.00 31.70 122 CYS A N 1
ATOM 924 C CA . CYS A 1 142 ? 3.203 36.808 -6.945 1.00 32.40 122 CYS A CA 1
ATOM 925 C C . CYS A 1 142 ? 3.448 35.318 -7.223 1.00 31.57 122 CYS A C 1
ATOM 926 O O . CYS A 1 142 ? 4.163 34.619 -6.426 1.00 31.88 122 CYS A O 1
ATOM 929 N N . HIS A 1 143 ? 2.826 34.766 -8.254 1.00 29.30 123 HIS A N 1
ATOM 930 C CA . HIS A 1 143 ? 2.920 33.319 -8.561 1.00 28.78 123 HIS A CA 1
ATOM 931 C C . HIS A 1 143 ? 4.387 32.945 -8.916 1.00 29.72 123 HIS A C 1
ATOM 932 O O . HIS A 1 143 ? 4.721 31.758 -8.790 1.00 29.41 123 HIS A O 1
ATOM 939 N N . ALA A 1 144 ? 5.204 33.900 -9.332 1.00 31.09 124 ALA A N 1
ATOM 940 C CA . ALA A 1 144 ? 6.591 33.626 -9.789 1.00 31.31 124 ALA A CA 1
ATOM 941 C C . ALA A 1 144 ? 7.424 33.032 -8.649 1.00 34.79 124 ALA A C 1
ATOM 942 O O . ALA A 1 144 ? 8.322 32.253 -8.969 1.00 37.50 124 ALA A O 1
ATOM 944 N N . ALA A 1 145 ? 7.082 33.298 -7.392 1.00 33.71 125 ALA A N 1
ATOM 945 C CA . ALA A 1 145 ? 7.708 32.694 -6.186 1.00 37.08 125 ALA A CA 1
ATOM 946 C C . ALA A 1 145 ? 7.599 31.159 -6.231 1.00 36.64 125 ALA A C 1
ATOM 947 O O . ALA A 1 145 ? 8.460 30.490 -5.640 1.00 36.51 125 ALA A O 1
ATOM 949 N N . GLN A 1 146 ? 6.591 30.605 -6.922 1.00 33.67 126 GLN A N 1
ATOM 950 C CA . GLN A 1 146 ? 6.354 29.149 -7.048 1.00 31.51 126 GLN A CA 1
ATOM 951 C C . GLN A 1 146 ? 6.903 28.585 -8.365 1.00 30.82 126 GLN A C 1
ATOM 952 O O . GLN A 1 146 ? 6.439 27.538 -8.805 1.00 34.49 126 GLN A O 1
ATOM 958 N N . LYS A 1 147 ? 7.885 29.219 -8.985 1.00 33.52 127 LYS A N 1
ATOM 959 C CA . LYS A 1 147 ? 8.509 28.714 -10.230 1.00 37.76 127 LYS A CA 1
ATOM 960 C C . LYS A 1 147 ? 8.812 27.215 -10.109 1.00 37.27 127 LYS A C 1
ATOM 961 O O . LYS A 1 147 ? 8.538 26.481 -11.065 1.00 38.98 127 LYS A O 1
ATOM 967 N N . GLU A 1 148 ? 9.330 26.745 -8.966 1.00 41.02 128 GLU A N 1
ATOM 968 C CA . GLU A 1 148 ? 9.812 25.338 -8.829 1.00 41.39 128 GLU A CA 1
ATOM 969 C C . GLU A 1 148 ? 8.625 24.374 -8.900 1.00 41.76 128 GLU A C 1
ATOM 970 O O . GLU A 1 148 ? 8.824 23.204 -9.232 1.00 34.97 128 GLU A O 1
ATOM 972 N N . SER A 1 149 ? 7.398 24.841 -8.635 1.00 34.13 129 SER A N 1
ATOM 973 C CA . SER A 1 149 ? 6.189 24.015 -8.840 1.00 34.83 129 SER A CA 1
ATOM 974 C C . SER A 1 149 ? 5.357 24.568 -10.009 1.00 34.26 129 SER A C 1
ATOM 975 O O . SER A 1 149 ? 4.129 24.390 -9.943 1.00 32.42 129 SER A O 1
ATOM 978 N N . GLN A 1 150 ? 6.003 25.143 -11.031 1.00 30.23 130 GLN A N 1
ATOM 979 C CA . GLN A 1 150 ? 5.387 25.598 -12.313 1.00 32.12 130 GLN A CA 1
ATOM 980 C C . GLN A 1 150 ? 4.345 26.684 -11.996 1.00 29.96 130 GLN A C 1
ATOM 981 O O . GLN A 1 150 ? 3.314 26.741 -12.686 1.00 30.92 130 GLN A O 1
ATOM 987 N N . TYR A 1 151 ? 4.616 27.484 -10.974 1.00 28.38 131 TYR A N 1
ATOM 988 C CA . TYR A 1 151 ? 3.885 28.749 -10.672 1.00 28.37 131 TYR A CA 1
ATOM 989 C C . TYR A 1 151 ? 2.550 28.444 -10.011 1.00 29.22 131 TYR A C 1
ATOM 990 O O . TYR A 1 151 ? 1.723 29.405 -9.817 1.00 27.16 131 TYR A O 1
ATOM 999 N N . VAL A 1 152 ? 2.386 27.225 -9.531 1.00 26.47 132 VAL A N 1
ATOM 1000 C CA . VAL A 1 152 ? 1.166 26.765 -8.824 1.00 26.27 132 VAL A CA 1
ATOM 1001 C C . VAL A 1 152 ? 1.439 26.616 -7.328 1.00 33.07 132 VAL A C 1
ATOM 1002 O O . VAL A 1 152 ? 2.405 25.917 -6.943 1.00 29.86 132 VAL A O 1
ATOM 1006 N N . PHE A 1 153 ? 0.617 27.241 -6.491 1.00 27.11 133 PHE A N 1
ATOM 1007 C CA . PHE A 1 153 ? 0.756 27.150 -5.024 1.00 27.87 133 PHE A CA 1
ATOM 1008 C C . PHE A 1 153 ? 0.151 25.845 -4.530 1.00 28.20 133 PHE A C 1
ATOM 1009 O O . PHE A 1 153 ? 0.652 25.190 -3.571 1.00 29.06 133 PHE A O 1
ATOM 1017 N N . SER A 1 154 ? -1.031 25.503 -5.033 1.00 26.02 134 SER A N 1
ATOM 1018 C CA . SER A 1 154 ? -1.861 24.438 -4.458 1.00 24.60 134 SER A CA 1
ATOM 1019 C C . SER A 1 154 ? -1.139 23.104 -4.596 1.00 28.28 134 SER A C 1
ATOM 1020 O O . SER A 1 154 ? -0.558 22.856 -5.666 1.00 29.79 134 SER A O 1
ATOM 1023 N N . ARG A 1 155 ? -1.301 22.265 -3.575 1.00 28.89 135 ARG A N 1
ATOM 1024 C CA . ARG A 1 155 ? -0.801 20.870 -3.609 1.00 29.30 135 ARG A CA 1
ATOM 1025 C C . ARG A 1 155 ? -1.980 19.933 -3.560 1.00 27.21 135 ARG A C 1
ATOM 1026 O O . ARG A 1 155 ? -2.911 20.107 -2.759 1.00 30.23 135 ARG A O 1
ATOM 1034 N N . LEU A 1 156 ? -1.882 18.875 -4.338 1.00 29.18 136 LEU A N 1
ATOM 1035 C CA . LEU A 1 156 ? -2.837 17.762 -4.211 1.00 30.43 136 LEU A CA 1
ATOM 1036 C C . LEU A 1 156 ? -2.792 17.195 -2.810 1.00 33.62 136 LEU A C 1
ATOM 1037 O O . LEU A 1 156 ? -1.694 17.068 -2.238 1.00 35.05 136 LEU A O 1
ATOM 1042 N N . ARG A 1 157 ? -3.964 16.891 -2.298 1.00 32.06 137 ARG A N 1
ATOM 1043 C CA . ARG A 1 157 ? -4.151 16.181 -1.007 1.00 33.32 137 ARG A CA 1
ATOM 1044 C C . ARG A 1 157 ? -5.161 15.046 -1.228 1.00 37.83 137 ARG A C 1
ATOM 1045 O O . ARG A 1 157 ? -5.829 15.045 -2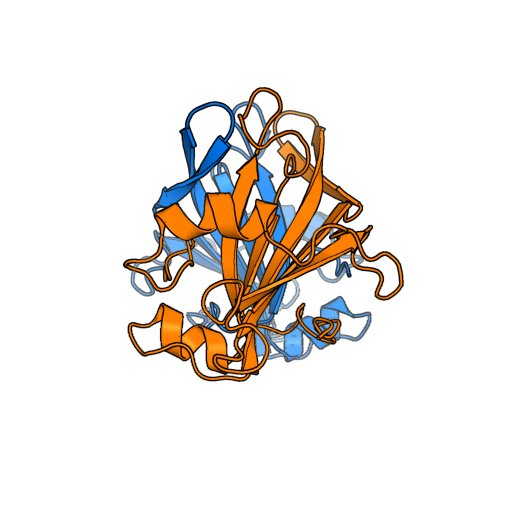.266 1.00 43.35 137 ARG A O 1
ATOM 1053 N N . ASP A 1 158 ? -5.299 14.136 -0.263 1.00 41.67 138 ASP A N 1
ATOM 1054 C CA . ASP A 1 158 ? -6.200 12.945 -0.339 1.00 46.32 138 ASP A CA 1
ATOM 1055 C C . ASP A 1 158 ? -7.687 13.342 -0.349 1.00 46.07 138 ASP A C 1
ATOM 1056 O O . ASP A 1 158 ? -8.100 14.416 0.079 1.00 40.84 138 ASP A O 1
ATOM 1058 N N . THR B 1 23 ? -26.880 -4.537 5.163 1.00 70.11 3 THR B N 1
ATOM 1059 C CA . THR B 1 23 ? -27.236 -3.599 6.265 1.00 61.27 3 THR B CA 1
ATOM 1060 C C . THR B 1 23 ? -26.094 -2.608 6.534 1.00 49.03 3 THR B C 1
ATOM 1061 O O . THR B 1 23 ? -26.349 -1.679 7.297 1.00 57.23 3 THR B O 1
ATOM 1065 N N . LYS B 1 24 ? -24.878 -2.800 6.008 1.00 44.16 4 LYS B N 1
ATOM 1066 C CA . LYS B 1 24 ? -23.775 -1.812 6.217 1.00 42.63 4 LYS B CA 1
ATOM 1067 C C . LYS B 1 24 ? -23.661 -0.880 5.000 1.00 36.30 4 LYS B C 1
ATOM 1068 O O . LYS B 1 24 ? -23.730 -1.346 3.855 1.00 37.85 4 LYS B O 1
ATOM 1072 N N . VAL B 1 25 ? -23.460 0.409 5.250 1.00 36.12 5 VAL B N 1
ATOM 1073 C CA . VAL B 1 25 ? -23.086 1.396 4.188 1.00 32.35 5 VAL B CA 1
ATOM 1074 C C . VAL B 1 25 ? -21.715 1.048 3.608 1.00 29.71 5 VAL B C 1
ATOM 1075 O O . VAL B 1 25 ? -20.748 0.860 4.382 1.00 29.43 5 VAL B O 1
ATOM 1079 N N . LYS B 1 26 ? -21.590 1.056 2.281 1.00 29.25 6 LYS B N 1
ATOM 1080 C CA . LYS B 1 26 ? -20.319 0.789 1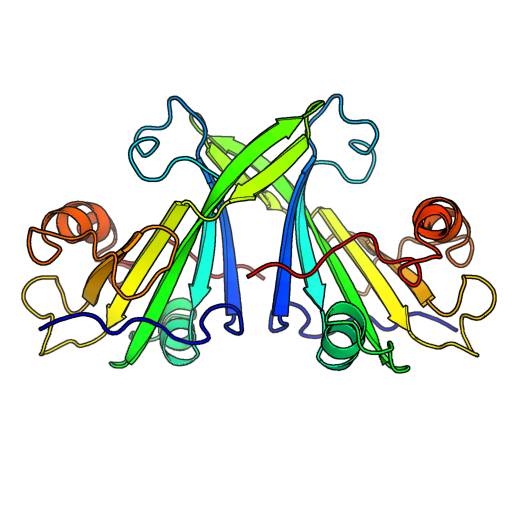.584 1.00 32.15 6 LYS B CA 1
ATOM 1081 C C . LYS B 1 26 ? -19.441 2.021 1.736 1.00 33.96 6 LYS B C 1
ATOM 1082 O O . LYS B 1 26 ? -19.976 3.159 1.690 1.00 33.64 6 LYS B O 1
ATOM 1086 N N . TYR B 1 27 ? -18.154 1.818 1.915 1.00 30.93 7 TYR B N 1
ATOM 1087 C CA . TYR B 1 27 ? -17.172 2.909 1.835 1.00 30.63 7 TYR B CA 1
ATOM 1088 C C . TYR B 1 27 ? -17.259 3.505 0.432 1.00 33.18 7 TYR B C 1
ATOM 1089 O O . TYR B 1 27 ? -17.201 2.786 -0.576 1.00 30.26 7 TYR B O 1
ATOM 1098 N N . PRO B 1 28 ? -17.419 4.838 0.318 1.00 27.72 8 PRO B N 1
ATOM 1099 C CA . PRO B 1 28 ? -17.588 5.476 -1.006 1.00 29.28 8 PRO B CA 1
ATOM 1100 C C . PRO B 1 28 ? -16.287 5.710 -1.757 1.00 30.79 8 PRO B C 1
ATOM 1101 O O . PRO B 1 28 ? -15.771 6.803 -1.815 1.00 28.66 8 PRO B O 1
ATOM 1105 N N . ASP B 1 29 ? -15.710 4.630 -2.310 1.00 31.77 9 ASP B N 1
ATOM 1106 C CA . ASP B 1 29 ? -14.404 4.713 -2.988 1.00 30.86 9 ASP B CA 1
ATOM 1107 C C . ASP B 1 29 ? -14.509 5.711 -4.145 1.00 27.29 9 ASP B C 1
ATOM 1108 O O . ASP B 1 29 ? -15.480 5.643 -4.884 1.00 31.38 9 ASP B O 1
ATOM 1113 N N . GLY B 1 30 ? -13.502 6.564 -4.249 1.00 30.04 10 GLY B N 1
ATOM 1114 C CA . GLY B 1 30 ? -13.353 7.559 -5.318 1.00 29.62 10 GLY B CA 1
ATOM 1115 C C . GLY B 1 30 ? -14.171 8.818 -5.082 1.00 29.85 10 GLY B C 1
ATOM 1116 O O . GLY B 1 30 ? -14.230 9.606 -6.018 1.00 30.07 10 GLY B O 1
ATOM 1117 N N . PHE B 1 31 ? -14.738 9.037 -3.890 1.00 27.55 11 PHE B N 1
ATOM 1118 C CA . PHE B 1 31 ? -15.629 10.216 -3.662 1.00 25.97 11 PHE B CA 1
ATOM 1119 C C . PHE B 1 31 ? -14.885 11.521 -3.918 1.00 25.65 11 PHE B C 1
ATOM 1120 O O . PHE B 1 31 ? -15.580 12.496 -4.236 1.00 25.84 11 PHE B O 1
ATOM 1128 N N . ARG B 1 32 ? -13.567 11.608 -3.753 1.00 24.36 12 ARG B N 1
ATOM 1129 C CA . ARG B 1 32 ? -12.830 12.869 -3.969 1.00 25.56 12 ARG B CA 1
ATOM 1130 C C . ARG B 1 32 ? -12.928 13.304 -5.428 1.00 25.75 12 ARG B C 1
ATOM 1131 O O . ARG B 1 32 ? -12.608 14.448 -5.667 1.00 26.88 12 ARG B O 1
ATOM 1139 N N . SER B 1 33 ? -13.293 12.403 -6.359 1.00 24.73 13 SER B N 1
ATOM 1140 C CA A SER B 1 33 ? -13.447 12.739 -7.798 0.50 25.83 13 SER B CA 1
ATOM 1141 C CA B SER B 1 33 ? -13.436 12.741 -7.799 0.50 25.34 13 SER B CA 1
ATOM 1142 C C . SER B 1 33 ? -14.877 13.172 -8.091 1.00 27.36 13 SER B C 1
ATOM 1143 O O . SER B 1 33 ? -15.152 13.515 -9.242 1.00 30.90 13 SER B O 1
ATOM 1148 N N . TRP B 1 34 ? -15.743 13.189 -7.093 1.00 25.72 14 TRP B N 1
ATOM 1149 C CA . TRP B 1 34 ? -17.174 13.499 -7.298 1.00 23.79 14 TRP B CA 1
ATOM 1150 C C . TRP B 1 34 ? -17.406 15.027 -7.286 1.00 23.22 14 TRP B C 1
ATOM 1151 O O . TRP B 1 34 ? -16.469 15.783 -7.059 1.00 24.84 14 TRP B O 1
ATOM 1162 N N . TYR B 1 35 ? -18.633 15.415 -7.593 1.00 24.24 15 TYR B N 1
ATOM 1163 C CA . TYR B 1 35 ? -19.048 16.843 -7.619 1.00 22.66 15 TYR B CA 1
ATOM 1164 C C . TYR B 1 35 ? -18.975 17.420 -6.199 1.00 20.53 15 TYR B C 1
ATOM 1165 O O . TYR B 1 35 ? -19.556 16.878 -5.287 1.00 21.11 15 TYR B O 1
ATOM 1174 N N . HIS B 1 36 ? -18.321 18.554 -6.093 1.00 21.04 16 HIS B N 1
ATOM 1175 C CA . HIS B 1 36 ? -18.247 19.375 -4.858 1.00 20.04 16 HIS B CA 1
ATOM 1176 C C . HIS B 1 36 ? -19.505 20.220 -4.720 1.00 20.29 16 HIS B C 1
ATOM 1177 O O . HIS B 1 36 ? -19.680 21.166 -5.550 1.00 21.90 16 HIS B O 1
ATOM 1184 N N . VAL B 1 37 ? -20.365 19.904 -3.780 1.00 20.70 17 VAL B N 1
ATOM 1185 C CA . VAL B 1 37 ? -21.656 20.623 -3.607 1.00 20.25 17 VAL B CA 1
ATOM 1186 C C . VAL B 1 37 ? -21.430 21.976 -2.951 1.00 22.21 17 VAL B C 1
ATOM 1187 O O . VAL B 1 37 ? -21.903 23.025 -3.483 1.00 22.76 17 VAL B O 1
ATOM 1191 N N . LYS B 1 38 ? -20.750 21.978 -1.816 1.00 21.61 18 LYS B N 1
ATOM 1192 C CA . LYS B 1 38 ? -20.611 23.175 -0.978 1.00 21.44 18 LYS B CA 1
ATOM 1193 C C . LYS B 1 38 ? -19.581 22.879 0.092 1.00 23.68 18 LYS B C 1
ATOM 1194 O O . LYS B 1 38 ? -19.211 21.715 0.286 1.00 22.02 18 LYS B O 1
ATOM 1200 N N . SER B 1 39 ? -19.251 23.896 0.867 1.00 21.85 19 SER B N 1
ATOM 1201 C CA . SER B 1 39 ? -18.376 23.754 2.045 1.00 22.03 19 SER B CA 1
ATOM 1202 C C . SER B 1 39 ? -18.918 24.627 3.168 1.00 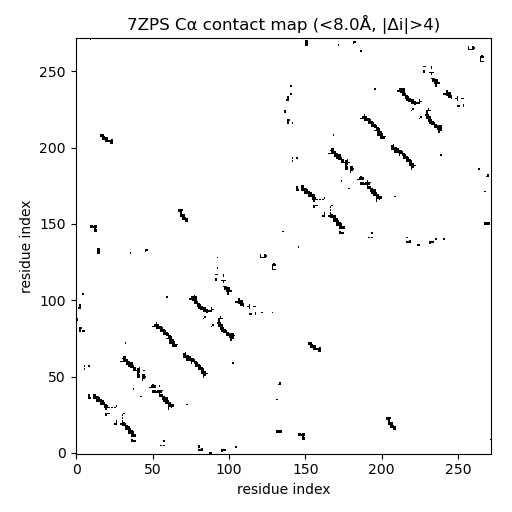23.72 19 SER B C 1
ATOM 1203 O O . SER B 1 39 ? -19.722 25.558 2.907 1.00 22.06 19 SER B O 1
ATOM 1206 N N . MET B 1 40 ? -18.363 24.411 4.364 1.00 21.85 20 MET B N 1
ATOM 1207 C CA . MET B 1 40 ? -18.785 25.204 5.548 1.00 20.88 20 MET B CA 1
ATOM 1208 C C . MET B 1 40 ? -17.686 25.024 6.591 1.00 23.04 20 MET B C 1
ATOM 1209 O O . MET B 1 40 ? -17.063 23.938 6.623 1.00 23.54 20 MET B O 1
ATOM 1214 N N . VAL B 1 41 ? -17.509 26.011 7.455 1.00 21.72 21 VAL B N 1
ATOM 1215 C CA . VAL B 1 41 ? -16.566 25.898 8.593 1.00 23.73 21 VAL B CA 1
ATOM 1216 C C . VAL B 1 41 ? -17.432 25.828 9.841 1.00 23.68 21 VAL B C 1
ATOM 1217 O O . VAL B 1 41 ? -18.289 26.719 10.054 1.00 23.88 21 VAL B O 1
ATOM 1221 N N . ILE B 1 42 ? -17.171 24.843 10.685 1.00 23.70 22 ILE B N 1
ATOM 1222 C CA . ILE B 1 42 ? -17.812 24.752 12.019 1.00 23.21 22 ILE B CA 1
ATOM 1223 C C . ILE B 1 42 ? -16.705 25.000 13.052 1.00 23.93 22 ILE B C 1
ATOM 1224 O O . ILE B 1 42 ? -15.734 24.225 13.131 1.00 24.66 22 ILE B O 1
ATOM 1229 N N . GLN B 1 43 ? -16.839 26.103 13.755 1.00 25.10 23 GLN B N 1
ATOM 1230 C CA . GLN B 1 43 ? -15.780 26.586 14.665 1.00 25.87 23 GLN B CA 1
ATOM 1231 C C . GLN B 1 43 ? -16.122 26.131 16.075 1.00 23.94 23 GLN B C 1
ATOM 1232 O O . GLN B 1 43 ? -17.233 25.764 16.413 1.00 24.58 23 GLN B O 1
ATOM 1238 N N . PRO B 1 44 ? -15.135 26.172 17.001 1.00 25.40 24 PRO B N 1
ATOM 1239 C CA . PRO B 1 44 ? -15.456 25.846 18.391 1.00 25.54 24 PRO B CA 1
ATOM 1240 C C . PRO B 1 44 ? -16.580 26.734 18.961 1.00 23.00 24 PRO B C 1
ATOM 1241 O O . PRO B 1 44 ? -16.618 27.924 18.666 1.00 26.35 24 PRO B O 1
ATOM 1245 N N . GLY B 1 45 ? -17.464 26.124 19.737 1.00 26.56 25 GLY B N 1
ATOM 1246 C CA . GLY B 1 45 ? -18.659 26.772 20.294 1.00 31.29 25 GLY B CA 1
ATOM 1247 C C . GLY B 1 45 ? -19.890 26.460 19.496 1.00 32.01 25 GLY B C 1
ATOM 1248 O O . GLY B 1 45 ? -21.011 26.627 19.989 1.00 32.38 25 GLY B O 1
ATOM 1249 N N . HIS B 1 46 ? -19.721 25.978 18.266 1.00 29.19 26 HIS B N 1
ATOM 1250 C CA . HIS B 1 46 ? -20.886 25.589 17.447 1.00 30.49 26 HIS B CA 1
ATOM 1251 C C . HIS B 1 46 ? -21.567 24.407 18.104 1.00 29.67 26 HIS B C 1
ATOM 1252 O O . HIS B 1 46 ? -20.917 23.524 18.667 1.00 30.58 26 HIS B O 1
ATOM 1259 N N . PRO B 1 47 ? -22.917 24.336 18.003 1.00 32.98 27 PRO B N 1
ATOM 1260 C CA . PRO B 1 47 ? -23.635 23.171 18.520 1.00 38.16 27 PRO B CA 1
ATOM 1261 C C . PRO B 1 47 ? -23.115 21.832 17.947 1.00 34.66 27 PRO B C 1
ATOM 1262 O O . PRO B 1 47 ? -23.126 20.890 18.681 1.00 41.29 27 PRO B O 1
ATOM 1266 N N . LEU B 1 48 ? -22.604 21.795 16.711 1.00 36.56 28 LEU B N 1
ATOM 1267 C CA . LEU B 1 48 ? -22.118 20.537 16.069 1.00 36.58 28 LEU B CA 1
ATOM 1268 C C . LEU B 1 48 ? -20.593 20.357 16.264 1.00 31.02 28 LEU B C 1
ATOM 1269 O O . LEU B 1 48 ? -20.017 19.461 15.632 1.00 31.07 28 LEU B O 1
ATOM 1274 N N . GLU B 1 49 ? -19.928 21.151 17.106 1.00 28.74 29 GLU B N 1
ATOM 1275 C CA . GLU B 1 49 ? -18.450 21.083 17.206 1.00 30.06 29 GLU B CA 1
ATOM 1276 C C . GLU B 1 49 ? -18.017 19.641 17.508 1.00 27.78 29 GLU B C 1
ATOM 1277 O O . GLU B 1 49 ? -17.017 19.182 16.956 1.00 27.99 29 GLU B O 1
ATOM 1283 N N . ASN B 1 50 ? -18.720 18.962 18.414 1.00 30.91 30 ASN B N 1
ATOM 1284 C CA . ASN B 1 50 ? -18.432 17.549 18.722 1.00 34.80 30 ASN B CA 1
ATOM 1285 C C . ASN B 1 50 ? -19.531 16.742 18.048 1.00 31.81 30 ASN B C 1
ATOM 1286 O O . ASN B 1 50 ? -20.683 16.870 18.421 1.00 36.51 30 ASN B O 1
ATOM 1291 N N . PRO B 1 51 ? -19.279 15.950 16.999 1.00 30.78 31 PRO B N 1
ATOM 1292 C CA . PRO B 1 51 ? -17.960 15.690 16.426 1.00 31.34 31 PRO B CA 1
ATOM 1293 C C . PRO B 1 51 ? -17.594 16.362 15.096 1.00 29.02 31 PRO B C 1
ATOM 1294 O O . PRO B 1 51 ? -16.551 16.036 14.495 1.00 29.01 31 PRO B O 1
ATOM 1298 N N . PHE B 1 52 ? -18.411 17.323 14.668 1.00 27.19 32 PHE B N 1
ATOM 1299 C CA . PHE B 1 52 ? -18.302 17.843 13.286 1.00 27.59 32 PHE B CA 1
ATOM 1300 C C . PHE B 1 52 ? -17.532 19.169 13.179 1.00 26.40 32 PHE B C 1
ATOM 1301 O O . PHE B 1 52 ? -17.491 19.759 12.075 1.00 25.30 32 PHE B O 1
ATOM 1309 N N . GLY B 1 53 ? -16.831 19.621 14.221 1.00 26.75 33 GLY B N 1
ATOM 1310 C CA . GLY B 1 53 ? -15.992 20.818 14.088 1.00 24.01 33 GLY B CA 1
ATOM 1311 C C . GLY B 1 53 ? -14.897 20.638 13.041 1.00 23.27 33 GLY B C 1
ATOM 1312 O O . GLY B 1 53 ? -14.243 19.561 12.988 1.00 24.41 33 GLY B O 1
ATOM 1313 N N . GLY B 1 54 ? -14.670 21.675 12.253 1.00 23.73 34 GLY B N 1
ATOM 1314 C CA . GLY B 1 54 ? -13.576 21.743 11.291 1.00 21.27 34 GLY B CA 1
ATOM 1315 C C . GLY B 1 54 ? -14.081 22.341 9.992 1.00 22.44 34 GLY B C 1
ATOM 1316 O O . GLY B 1 54 ? -15.224 22.899 9.985 1.00 24.22 34 GLY B O 1
ATOM 1317 N N . ILE B 1 55 ? -13.311 22.179 8.920 1.00 22.59 35 ILE B N 1
ATOM 1318 C CA A ILE B 1 55 ? -13.837 22.612 7.604 0.50 21.81 35 ILE B CA 1
ATOM 1319 C CA B ILE B 1 55 ? -13.744 22.603 7.558 0.50 21.30 35 ILE B CA 1
ATOM 1320 C C . ILE B 1 55 ? -14.356 21.377 6.881 1.00 22.83 35 ILE B C 1
ATOM 1321 O O . ILE B 1 55 ? -13.648 20.373 6.811 1.00 21.91 35 ILE B O 1
ATOM 1330 N N . HIS B 1 56 ? -15.601 21.444 6.406 1.00 22.87 36 HIS B N 1
ATOM 1331 C CA . HIS B 1 56 ? -16.134 20.276 5.699 1.00 22.13 36 HIS B CA 1
ATOM 1332 C C . HIS B 1 56 ? -16.506 20.664 4.271 1.00 23.42 36 HIS B C 1
ATOM 1333 O O . HIS B 1 56 ? -16.879 21.810 3.985 1.00 22.14 36 HIS B O 1
ATOM 1340 N N . HIS B 1 57 ? -16.466 19.644 3.444 1.00 22.35 37 HIS B N 1
ATOM 1341 C CA . HIS B 1 57 ? -16.799 19.711 2.005 1.00 20.72 37 HIS B CA 1
ATOM 1342 C C . HIS B 1 57 ? -17.836 18.642 1.758 1.00 22.94 37 HIS B C 1
ATOM 1343 O O . HIS B 1 57 ? -17.610 17.499 2.189 1.00 22.50 37 HIS B O 1
ATOM 1350 N N . VAL B 1 58 ? -18.903 18.967 1.041 1.00 20.32 38 VAL B N 1
ATOM 1351 C CA . VAL B 1 58 ? -19.984 18.017 0.701 1.00 20.57 38 VAL B CA 1
ATOM 1352 C C . VAL B 1 58 ? -19.786 17.595 -0.748 1.00 20.45 38 VAL B C 1
ATOM 1353 O O . VAL B 1 58 ? -19.603 18.446 -1.616 1.00 20.37 38 VAL B O 1
ATOM 1357 N N . TYR B 1 59 ? -19.735 16.284 -0.981 1.00 19.93 39 TYR B N 1
ATOM 1358 C CA . TYR B 1 59 ? -19.595 15.676 -2.317 1.00 20.43 39 TYR B CA 1
ATOM 1359 C C . TYR B 1 59 ? -20.826 14.820 -2.589 1.00 20.61 39 TYR B C 1
ATOM 1360 O O . TYR B 1 59 ? -21.442 14.236 -1.700 1.00 20.74 39 TYR B O 1
ATOM 1369 N N . ALA B 1 60 ? -21.198 14.753 -3.883 1.00 21.29 40 ALA B N 1
ATOM 1370 C CA . ALA B 1 60 ? -22.398 14.042 -4.369 1.00 20.21 40 ALA B CA 1
ATOM 1371 C C . ALA B 1 60 ? -22.026 13.216 -5.593 1.00 20.39 40 ALA B C 1
ATOM 1372 O O . ALA B 1 60 ? -21.386 13.751 -6.515 1.00 22.40 40 ALA B O 1
ATOM 1374 N N . ASN B 1 61 ? -22.423 11.952 -5.606 1.00 21.59 41 ASN B N 1
ATOM 1375 C CA . ASN B 1 61 ? -22.208 11.174 -6.839 1.00 22.99 41 ASN B CA 1
ATOM 1376 C C . ASN B 1 61 ? -23.293 11.570 -7.829 1.00 23.88 41 ASN B C 1
ATOM 1377 O O . ASN B 1 61 ? -24.197 12.386 -7.488 1.00 24.13 41 ASN B O 1
ATOM 1382 N N . ALA B 1 62 ? -23.271 10.949 -9.023 1.00 26.92 42 ALA B N 1
ATOM 1383 C CA . ALA B 1 62 ? -24.180 11.383 -10.120 1.00 30.17 42 ALA B CA 1
ATOM 1384 C C . ALA B 1 62 ? -25.621 11.186 -9.694 1.00 27.68 42 ALA B C 1
ATOM 1385 O O . ALA B 1 62 ? -26.479 12.059 -9.956 1.00 28.75 42 ALA B O 1
ATOM 1387 N N . GLU B 1 63 ? -25.917 10.065 -9.026 1.00 27.61 43 GLU B N 1
ATOM 1388 C CA . GLU B 1 63 ? -27.265 9.777 -8.553 1.00 27.30 43 GLU B CA 1
ATOM 1389 C C . GLU B 1 63 ? -27.725 10.806 -7.520 1.00 27.00 43 GLU B C 1
ATOM 1390 O O . GLU B 1 63 ? -28.902 11.194 -7.534 1.00 26.49 43 GLU B O 1
ATOM 1396 N N . ALA B 1 64 ? -26.849 11.254 -6.610 1.00 23.82 44 ALA B N 1
ATOM 1397 C CA . ALA B 1 64 ? -27.239 12.210 -5.573 1.00 23.02 44 ALA B CA 1
ATOM 1398 C C . ALA B 1 64 ? -27.554 13.571 -6.244 1.00 23.36 44 ALA B C 1
ATOM 1399 O O . ALA B 1 64 ? -28.427 14.227 -5.770 1.00 24.17 44 ALA B O 1
ATOM 1401 N N . ILE B 1 65 ? -26.819 13.917 -7.288 1.00 26.65 45 ILE B N 1
ATOM 1402 C CA . ILE B 1 65 ? -27.054 15.193 -8.042 1.00 24.76 45 ILE B CA 1
ATOM 1403 C C . ILE B 1 65 ? -28.494 15.212 -8.542 1.00 27.02 45 ILE B C 1
ATOM 1404 O O . ILE B 1 65 ? -29.151 16.257 -8.427 1.00 26.23 45 ILE B O 1
ATOM 1409 N N . GLN B 1 66 ? -29.050 14.095 -9.012 1.00 27.68 46 GLN B N 1
ATOM 1410 C CA . GLN B 1 66 ? -30.487 14.041 -9.408 1.00 30.23 46 GLN B CA 1
ATOM 1411 C C . GLN B 1 66 ? -31.423 14.518 -8.293 1.00 28.79 46 GLN B C 1
ATOM 1412 O O . GLN B 1 66 ? -32.419 15.216 -8.555 1.00 26.81 46 GLN B O 1
ATOM 1418 N N . GLY B 1 67 ? -31.183 14.139 -7.042 1.00 23.83 47 GLY B N 1
ATOM 1419 C CA . GLY B 1 67 ? -32.012 14.602 -5.945 1.00 25.56 47 GLY B CA 1
ATOM 1420 C C . GLY B 1 67 ? -31.709 16.058 -5.636 1.00 24.76 47 GLY B C 1
ATOM 1421 O O . GLY B 1 67 ? -32.646 16.800 -5.382 1.00 26.15 47 GLY B O 1
ATOM 1422 N N . LEU B 1 68 ? -30.441 16.454 -5.629 1.00 24.75 48 LEU B N 1
ATOM 1423 C CA . LEU B 1 68 ? -30.121 17.852 -5.269 1.00 25.14 48 LEU B CA 1
ATOM 1424 C C . LEU B 1 68 ? -30.738 18.809 -6.292 1.00 30.49 48 LEU B C 1
ATOM 1425 O O . LEU B 1 68 ? -31.079 19.932 -5.912 1.00 28.73 48 LEU B O 1
ATOM 1430 N N . ARG B 1 69 ? -30.855 18.388 -7.543 1.00 28.02 49 ARG B N 1
ATOM 1431 C CA . ARG B 1 69 ? -31.488 19.248 -8.590 1.00 28.80 49 ARG B CA 1
ATOM 1432 C C . ARG B 1 69 ? -33.005 19.336 -8.422 1.00 29.33 49 ARG B C 1
ATOM 1433 O O . ARG B 1 69 ? -33.587 20.192 -9.092 1.00 32.44 49 ARG B O 1
ATOM 1441 N N . GLY B 1 70 ? -33.658 18.50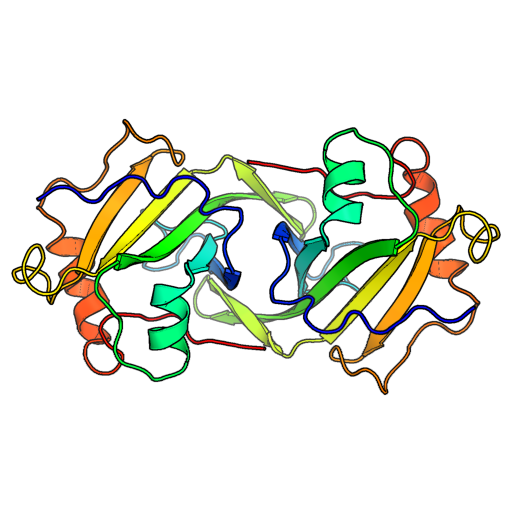3 -7.636 1.00 28.67 50 GLY B N 1
ATOM 1442 C CA . GLY B 1 70 ? -35.109 18.602 -7.376 1.00 33.95 50 GLY B CA 1
ATOM 1443 C C . GLY B 1 70 ? -35.837 17.344 -7.808 1.00 28.40 50 GLY B C 1
ATOM 1444 O O . GLY B 1 70 ? -37.043 17.294 -7.648 1.00 34.42 50 GLY B O 1
ATOM 1445 N N . GLY B 1 71 ? -35.094 16.335 -8.234 1.00 27.15 51 GLY B N 1
ATOM 1446 C CA . GLY B 1 71 ? -35.642 14.992 -8.472 1.00 29.17 51 GLY B CA 1
ATOM 1447 C C . GLY B 1 71 ? -35.774 14.190 -7.195 1.00 30.51 51 GLY B C 1
ATOM 1448 O O . GLY B 1 71 ? -35.383 14.655 -6.095 1.00 31.20 51 GLY B O 1
ATOM 1449 N N . ASN B 1 72 ? -36.290 12.982 -7.332 1.00 27.29 52 ASN B N 1
ATOM 1450 C CA . ASN B 1 72 ? -36.279 11.977 -6.250 1.00 27.02 52 ASN B CA 1
ATOM 1451 C C . ASN B 1 72 ? -34.868 11.407 -6.122 1.00 28.26 52 ASN B C 1
ATOM 1452 O O . ASN B 1 72 ? -34.225 11.135 -7.142 1.00 29.57 52 ASN B O 1
ATOM 1457 N N . TYR B 1 73 ? -34.351 11.171 -4.897 1.00 26.24 53 TYR B N 1
ATOM 1458 C CA . TYR B 1 73 ? -33.019 10.557 -4.781 1.00 26.64 53 TYR B CA 1
ATOM 1459 C C . TYR B 1 73 ? -33.143 9.090 -5.174 1.00 24.11 53 TYR B C 1
ATOM 1460 O O . TYR B 1 73 ? -33.896 8.370 -4.528 1.00 26.87 53 TYR B O 1
ATOM 1469 N N . PRO B 1 74 ? -32.413 8.647 -6.202 1.00 24.62 54 PRO B N 1
ATOM 1470 C CA . PRO B 1 74 ? -32.454 7.248 -6.622 1.00 26.42 54 PRO B CA 1
ATOM 1471 C C . PRO B 1 74 ? -31.651 6.382 -5.661 1.00 28.81 54 PRO B C 1
ATOM 1472 O O . PRO B 1 74 ? -30.648 6.807 -5.115 1.00 26.29 54 PRO B O 1
ATOM 1476 N N . ASP B 1 75 ? -32.050 5.126 -5.558 1.00 29.35 55 ASP B N 1
ATOM 1477 C CA . ASP B 1 75 ? -31.189 4.104 -4.905 1.00 29.46 55 ASP B CA 1
ATOM 1478 C C . ASP B 1 75 ? -29.802 4.162 -5.532 1.00 26.29 55 ASP B C 1
ATOM 1479 O O . ASP B 1 75 ? -29.693 4.253 -6.746 1.00 29.63 55 ASP B O 1
ATOM 1484 N N . GLY B 1 76 ? -28.743 4.178 -4.703 1.00 27.52 56 GLY B N 1
ATOM 1485 C CA . GLY B 1 76 ? -27.355 4.304 -5.118 1.00 27.81 56 GLY B CA 1
ATOM 1486 C C . GLY B 1 76 ? -26.829 5.741 -5.016 1.00 24.64 56 GLY B C 1
ATOM 1487 O O . GLY B 1 76 ? -25.624 5.901 -5.181 1.00 27.17 56 GLY B O 1
ATOM 1488 N N . ALA B 1 77 ? -27.709 6.712 -4.766 1.00 26.23 57 ALA B N 1
ATOM 1489 C CA . ALA B 1 77 ? -27.235 8.098 -4.467 1.00 24.49 57 ALA B CA 1
ATOM 1490 C C . ALA B 1 77 ? -26.345 8.007 -3.221 1.00 22.16 57 ALA B C 1
ATOM 1491 O O . ALA B 1 77 ? -26.726 7.299 -2.259 1.00 23.77 57 ALA B O 1
ATOM 1493 N N . VAL B 1 78 ? -25.222 8.709 -3.243 1.00 22.81 58 VAL B N 1
ATOM 1494 C CA . VAL B 1 78 ? -24.321 8.837 -2.060 1.00 23.77 58 VAL B CA 1
ATOM 1495 C C . VAL B 1 78 ? -23.961 10.319 -1.906 1.00 23.04 58 VAL B C 1
ATOM 1496 O O . VAL B 1 78 ? -23.522 10.938 -2.898 1.00 22.70 58 VAL B O 1
ATOM 1500 N N . LEU B 1 79 ? -24.067 10.799 -0.661 1.00 23.04 59 LEU B N 1
ATOM 1501 C CA . LEU B 1 79 ? -23.539 12.107 -0.248 1.00 22.50 59 LEU B CA 1
ATOM 1502 C C . LEU B 1 79 ? -22.444 11.869 0.757 1.00 24.12 59 LEU B C 1
ATOM 1503 O O . LEU B 1 79 ? -22.622 10.937 1.571 1.00 23.06 59 LEU B O 1
ATOM 1508 N N . VAL B 1 80 ? -21.388 12.628 0.658 1.00 22.28 60 VAL B N 1
ATOM 1509 C CA . VAL B 1 80 ? -20.251 12.509 1.605 1.00 21.84 60 VAL B CA 1
ATOM 1510 C C . VAL B 1 80 ? -20.018 13.871 2.244 1.00 23.46 60 VAL B C 1
ATOM 1511 O O . VAL B 1 80 ? -19.913 14.889 1.513 1.00 24.52 60 VAL B O 1
ATOM 1515 N N . PHE B 1 81 ? -19.840 13.857 3.563 1.00 21.78 61 PHE B N 1
ATOM 1516 C CA . PHE B 1 81 ? -19.449 15.015 4.395 1.00 21.99 61 PHE B CA 1
ATOM 1517 C C . PHE B 1 81 ? -17.991 14.798 4.749 1.00 23.20 61 PHE B C 1
ATOM 1518 O O . PHE B 1 81 ? -17.747 13.863 5.522 1.00 24.27 61 PHE B O 1
ATOM 1526 N N . ASP B 1 82 ? -17.093 15.490 4.112 1.00 21.49 62 ASP B N 1
ATOM 1527 C CA . ASP B 1 82 ? -15.633 15.281 4.209 1.00 22.12 62 ASP B CA 1
ATOM 1528 C C . ASP B 1 82 ? -15.115 16.315 5.210 1.00 23.69 62 ASP B C 1
ATOM 1529 O O . ASP B 1 82 ? -15.077 17.517 4.835 1.00 22.67 62 ASP B O 1
ATOM 1534 N N . LEU B 1 83 ? -14.651 15.880 6.396 1.00 22.71 63 LEU B N 1
ATOM 1535 C CA . LEU B 1 83 ? -14.320 16.812 7.509 1.00 21.88 63 LEU B CA 1
ATOM 1536 C C . LEU B 1 83 ? -12.824 16.869 7.770 1.00 25.66 63 LEU B C 1
ATOM 1537 O O . LEU B 1 83 ? -12.189 15.795 8.010 1.00 24.87 63 LEU B O 1
ATOM 1542 N N . PHE B 1 84 ? -12.248 18.060 7.681 1.00 25.17 64 PHE B N 1
ATOM 1543 C CA . PHE B 1 84 ? -10.825 18.333 7.945 1.00 23.36 64 PHE B CA 1
ATOM 1544 C C . PHE B 1 84 ? -10.728 19.101 9.264 1.00 25.88 64 PHE B C 1
ATOM 1545 O O . PHE B 1 84 ? -11.480 20.088 9.506 1.00 24.17 64 PHE B O 1
ATOM 1553 N N . ASP B 1 85 ? -9.704 18.788 10.056 1.00 26.68 65 ASP B N 1
ATOM 1554 C CA . ASP B 1 85 ? -9.237 19.775 11.052 1.00 27.88 65 ASP B CA 1
ATOM 1555 C C . ASP B 1 85 ? -8.709 21.000 10.311 1.00 26.33 65 ASP B C 1
ATOM 1556 O O . ASP B 1 85 ? -8.358 20.921 9.130 1.00 28.01 65 ASP B O 1
ATOM 1561 N N . TYR B 1 86 ? -8.580 22.126 10.993 1.00 25.77 66 TYR B N 1
ATOM 1562 C CA . TYR B 1 86 ? -7.895 23.303 10.446 1.00 25.00 66 TYR B CA 1
ATOM 1563 C C . TYR B 1 86 ? -7.039 23.927 11.536 1.00 28.24 66 TYR B C 1
ATOM 1564 O O . TYR B 1 86 ? -7.330 23.738 12.735 1.00 30.50 66 TYR B O 1
ATOM 1573 N N . GLN B 1 87 ? -6.054 24.658 11.075 1.00 27.99 67 GLN B N 1
ATOM 1574 C CA . GLN B 1 87 ? -5.179 25.497 11.923 1.00 34.58 67 GLN B CA 1
ATOM 1575 C C . GLN B 1 87 ? -5.455 26.945 11.547 1.00 37.07 67 GLN B C 1
ATOM 1576 O O . GLN B 1 87 ? -5.431 27.249 10.325 1.00 31.93 67 GLN B O 1
ATOM 1578 N N . GLU B 1 88 ? -5.762 27.784 12.534 1.00 33.64 68 GLU B N 1
ATOM 1579 C CA . GLU B 1 88 ? -5.868 29.244 12.364 1.00 33.70 68 GLU B CA 1
ATOM 1580 C C . GLU B 1 88 ? -4.441 29.791 12.457 1.00 37.98 68 GLU B C 1
ATOM 1581 O O . GLU B 1 88 ? -3.822 29.636 13.537 1.00 37.43 68 GLU B O 1
ATOM 1587 N N . ASP B 1 89 ? -3.916 30.294 11.343 1.00 32.24 69 ASP B N 1
ATOM 1588 C CA . ASP B 1 89 ? -2.526 30.767 11.190 1.00 34.33 69 ASP B CA 1
ATOM 1589 C C . ASP B 1 89 ? -2.556 32.163 10.562 1.00 37.10 69 ASP B C 1
ATOM 1590 O O . ASP B 1 89 ? -2.819 32.247 9.377 1.00 30.58 69 ASP B O 1
ATOM 1595 N N . ASN B 1 90 ? -2.346 33.226 11.348 1.00 30.97 70 ASN B N 1
ATOM 1596 C CA . ASN B 1 90 ? -2.351 34.624 10.853 1.00 34.03 70 ASN B CA 1
ATOM 1597 C C . ASN B 1 90 ? -3.678 34.906 10.111 1.00 29.05 70 ASN B C 1
ATOM 1598 O O . ASN B 1 90 ? -3.625 35.445 8.999 1.00 37.21 70 ASN B O 1
ATOM 1603 N N . HIS B 1 91 ? -4.799 34.535 10.700 1.00 33.60 71 HIS B N 1
ATOM 1604 C CA . HIS B 1 91 ? -6.134 34.912 10.168 1.00 35.32 71 HIS B CA 1
ATOM 1605 C C . HIS B 1 91 ? -6.369 34.177 8.844 1.00 35.04 71 HIS B C 1
ATOM 1606 O O . HIS B 1 91 ? -7.237 34.613 8.104 1.00 35.31 71 HIS B O 1
ATOM 1613 N N . ALA B 1 92 ? -5.624 33.111 8.546 1.00 26.87 72 ALA B N 1
ATOM 1614 C CA . ALA B 1 92 ? -6.068 32.119 7.518 1.00 28.39 72 ALA B CA 1
ATOM 1615 C C . ALA B 1 92 ? -6.485 30.847 8.242 1.00 27.46 72 ALA B C 1
ATOM 1616 O O . ALA B 1 92 ? -5.818 30.481 9.239 1.00 28.17 72 ALA B O 1
ATOM 1618 N N . LEU B 1 93 ? -7.544 30.184 7.771 1.00 25.21 73 LEU B N 1
ATOM 1619 C CA . LEU B 1 93 ? -7.912 28.845 8.244 1.00 25.53 73 LEU B CA 1
ATOM 1620 C C . LEU B 1 93 ? -7.379 27.901 7.176 1.00 28.98 73 LEU B C 1
ATOM 1621 O O . LEU B 1 93 ? -7.852 27.946 6.022 1.00 24.78 73 LEU B O 1
ATOM 1626 N N . VAL B 1 94 ? -6.437 27.049 7.564 1.00 24.16 74 VAL B N 1
ATOM 1627 C CA . VAL B 1 94 ? -5.672 26.178 6.655 1.00 24.85 74 VAL B CA 1
ATOM 1628 C C . VAL B 1 94 ? -6.060 24.735 6.969 1.00 23.66 74 VAL B C 1
ATOM 1629 O O . VAL B 1 94 ? -5.993 24.315 8.144 1.00 24.86 74 VAL B O 1
ATOM 1633 N N . GLU B 1 95 ? -6.455 23.982 5.965 1.00 25.42 75 GLU B N 1
ATOM 1634 C CA . GLU B 1 95 ? -6.851 22.572 6.097 1.00 23.79 75 GLU B CA 1
ATOM 1635 C C . GLU B 1 95 ? -5.670 21.759 6.651 1.00 25.15 75 GLU B C 1
ATOM 1636 O O . GLU B 1 95 ? -4.572 21.925 6.147 1.00 25.79 75 GLU B O 1
ATOM 1642 N N . GLY B 1 96 ? -5.982 20.942 7.649 1.00 26.89 76 GLY B N 1
ATOM 1643 C CA . GLY B 1 96 ? -5.017 20.022 8.275 1.00 26.17 76 GLY B CA 1
ATOM 1644 C C . GLY B 1 96 ? -5.363 18.606 7.906 1.00 28.23 76 GLY B C 1
ATOM 1645 O O . GLY B 1 96 ? -5.655 18.354 6.735 1.00 29.81 76 GLY B O 1
ATOM 1646 N N . LYS B 1 97 ? -5.363 17.703 8.878 1.00 29.87 77 LYS B N 1
ATOM 1647 C CA . LYS B 1 97 ? -5.624 16.281 8.575 1.00 32.26 77 LYS B CA 1
ATOM 1648 C C . LYS B 1 97 ? -7.136 16.049 8.483 1.00 24.89 77 LYS B C 1
ATOM 1649 O O . LYS B 1 97 ? -7.917 16.706 9.192 1.00 25.41 77 LYS B O 1
ATOM 1655 N N . ARG B 1 98 ? -7.505 15.070 7.661 1.00 24.93 78 ARG B N 1
ATOM 1656 C CA . ARG B 1 98 ? -8.872 14.588 7.598 1.00 26.41 78 ARG B CA 1
ATOM 1657 C C . ARG B 1 98 ? -9.235 14.025 8.963 1.00 27.36 78 ARG B C 1
ATOM 1658 O O . ARG B 1 98 ? -8.479 13.133 9.477 1.00 28.17 78 ARG B O 1
ATOM 1666 N N . LYS B 1 99 ? -10.317 14.487 9.552 1.00 24.50 79 LYS B N 1
ATOM 1667 C CA . LYS B 1 99 ? -10.874 13.916 10.805 1.00 25.36 79 LYS B CA 1
ATOM 1668 C C . LYS B 1 99 ? -11.768 12.712 10.550 1.00 27.01 79 LYS B C 1
ATOM 1669 O O . LYS B 1 99 ? -11.709 11.722 11.299 1.00 27.42 79 LYS B O 1
ATOM 1675 N N . LEU B 1 100 ? -12.725 12.820 9.633 1.00 24.15 80 LEU B N 1
ATOM 1676 C CA . LEU B 1 100 ? -13.694 11.751 9.396 1.00 23.03 80 LEU B CA 1
ATOM 1677 C C . LEU B 1 100 ? -14.412 12.111 8.083 1.00 23.59 80 LEU B C 1
ATOM 1678 O O . LEU B 1 100 ? -14.225 13.243 7.605 1.00 23.59 80 LEU B O 1
ATOM 1683 N N . ILE B 1 101 ? -15.119 11.139 7.546 1.00 23.60 81 ILE B N 1
ATOM 1684 C CA . ILE B 1 101 ? -16.184 11.396 6.534 1.00 25.00 81 ILE B CA 1
ATOM 1685 C C . ILE B 1 101 ? -17.484 10.855 7.100 1.00 26.61 81 ILE B C 1
ATOM 1686 O O . ILE B 1 101 ? -17.513 9.830 7.813 1.00 26.99 81 ILE B O 1
ATOM 1691 N N . GLY B 1 102 ? -18.572 11.538 6.780 1.00 22.67 82 GLY B N 1
ATOM 1692 C CA . GLY B 1 102 ? -19.916 11.096 7.003 1.00 21.87 82 GLY B CA 1
ATOM 1693 C C . GLY B 1 102 ? -20.480 10.683 5.665 1.00 23.56 82 GLY B C 1
ATOM 1694 O O . GLY B 1 102 ? -20.072 11.300 4.675 1.00 23.52 82 GLY B O 1
ATOM 1695 N N . VAL B 1 103 ? -21.291 9.642 5.671 1.00 23.55 83 VAL B N 1
ATOM 1696 C CA . VAL B 1 103 ? -21.783 9.029 4.423 1.00 23.70 83 VAL B CA 1
ATOM 1697 C C . VAL B 1 103 ? -23.263 8.768 4.538 1.00 25.78 83 VAL B C 1
ATOM 1698 O O . VAL B 1 103 ? -23.731 8.179 5.523 1.00 26.12 83 VAL B O 1
ATOM 1702 N N . MET B 1 104 ? -24.015 9.226 3.506 1.00 22.64 84 MET B N 1
ATOM 1703 C CA . MET B 1 104 ? -25.431 8.903 3.354 1.00 24.07 84 MET B CA 1
ATOM 1704 C C . MET B 1 104 ? -25.598 8.135 2.039 1.00 24.22 84 MET B C 1
ATOM 1705 O O . MET B 1 104 ? -25.198 8.618 0.959 1.00 23.71 84 MET B O 1
ATOM 1710 N N . GLU B 1 105 ? -26.079 6.904 2.162 1.00 24.38 85 GLU B N 1
ATOM 1711 C CA . GLU B 1 105 ? -26.251 5.981 1.011 1.00 25.72 85 GLU B CA 1
ATOM 1712 C C . GLU B 1 105 ? -27.733 5.673 0.836 1.00 25.83 85 GLU B C 1
ATOM 1713 O O . GLU B 1 105 ? -28.405 5.207 1.758 1.00 26.93 85 GLU B O 1
ATOM 1719 N N . ARG B 1 106 ? -28.295 5.972 -0.346 1.00 27.58 86 ARG B N 1
ATOM 1720 C CA . ARG B 1 106 ? -29.743 5.826 -0.585 1.00 25.71 86 ARG B CA 1
ATOM 1721 C C . ARG B 1 106 ? -30.071 4.375 -0.979 1.00 27.34 86 ARG B C 1
ATOM 1722 O O . ARG B 1 106 ? -29.515 3.866 -1.939 1.00 28.71 86 ARG B O 1
ATOM 1730 N N . ASP B 1 107 ? -30.930 3.751 -0.202 1.00 31.04 87 ASP B N 1
ATOM 1731 C CA . ASP B 1 107 ? -31.563 2.455 -0.552 1.00 33.74 87 ASP B CA 1
ATOM 1732 C C . ASP B 1 107 ? -32.892 2.394 0.197 1.00 32.53 87 ASP B C 1
ATOM 1733 O O . ASP B 1 107 ? -32.911 2.113 1.405 1.00 32.59 87 ASP B O 1
ATOM 1738 N N . ALA B 1 108 ? -33.996 2.670 -0.502 1.00 29.56 88 ALA B N 1
ATOM 1739 C CA . ALA B 1 108 ? -35.319 2.875 0.101 1.00 32.01 88 ALA B CA 1
ATOM 1740 C C . ALA B 1 108 ? -35.692 1.642 0.926 1.00 34.49 88 ALA B C 1
ATOM 1741 O O . ALA B 1 108 ? -36.282 1.845 1.975 1.00 38.29 88 ALA B O 1
ATOM 1743 N N . LYS B 1 109 ? -35.379 0.448 0.419 1.00 35.87 89 LYS B N 1
ATOM 1744 C CA . LYS B 1 109 ? -35.749 -0.848 1.064 1.00 38.01 89 LYS B CA 1
ATOM 1745 C C . LYS B 1 109 ? -34.729 -1.199 2.154 1.00 37.21 89 LYS B C 1
ATOM 1746 O O . LYS B 1 109 ? -35.153 -1.424 3.287 1.00 40.90 89 LYS B O 1
ATOM 1748 N N . ARG B 1 110 ? -33.449 -1.270 1.829 1.00 37.02 90 ARG B N 1
ATOM 1749 C CA . ARG B 1 110 ? -32.433 -1.763 2.792 1.00 35.65 90 ARG B CA 1
ATOM 1750 C C . ARG B 1 110 ? -32.328 -0.803 3.976 1.00 38.56 90 ARG B C 1
ATOM 1751 O O . ARG B 1 110 ? -32.085 -1.288 5.089 1.00 36.83 90 ARG B O 1
ATOM 1759 N N . PHE B 1 111 ? -32.551 0.501 3.791 1.00 34.98 91 PHE B N 1
ATOM 1760 C CA . PHE B 1 111 ? -32.409 1.497 4.881 1.00 36.17 91 PHE B CA 1
ATOM 1761 C C . PHE B 1 111 ? -33.749 2.113 5.283 1.00 33.53 91 PHE B C 1
ATOM 1762 O O . PHE B 1 111 ? -33.755 3.251 5.774 1.00 33.08 91 PHE B O 1
ATOM 1770 N N . SER B 1 112 ? -34.854 1.361 5.162 1.00 34.77 92 SER B N 1
ATOM 1771 C CA . SER B 1 112 ? -36.234 1.802 5.488 1.00 35.60 92 SER B CA 1
ATOM 1772 C C . SER B 1 112 ? -36.340 2.254 6.942 1.00 35.19 92 SER B C 1
ATOM 1773 O O . SER B 1 112 ? -37.085 3.192 7.188 1.00 38.81 92 SER B O 1
ATOM 1776 N N . ALA B 1 113 ? -35.570 1.662 7.861 1.00 38.78 93 ALA B N 1
ATOM 1777 C CA . ALA B 1 113 ? -35.647 2.016 9.296 1.00 37.05 93 ALA B CA 1
ATOM 1778 C C . ALA B 1 113 ? -35.176 3.456 9.522 1.00 38.88 93 ALA B C 1
ATOM 1779 O O . ALA B 1 113 ? -35.658 4.074 10.469 1.00 41.01 93 ALA B O 1
ATOM 1781 N N . THR B 1 114 ? -34.309 3.992 8.655 1.00 34.50 94 THR B N 1
ATOM 1782 C CA . THR B 1 114 ? -33.776 5.374 8.775 1.00 31.28 94 THR B CA 1
ATOM 1783 C C . THR B 1 114 ? -34.195 6.177 7.526 1.00 33.60 94 THR B C 1
ATOM 1784 O O . THR B 1 114 ? -33.351 6.906 6.985 1.00 31.43 94 THR B O 1
ATOM 1788 N N . GLY B 1 115 ? -35.456 6.036 7.104 1.00 33.92 95 GLY B N 1
ATOM 1789 C CA . GLY B 1 115 ? -36.091 6.853 6.057 1.00 36.89 95 GLY B CA 1
ATOM 1790 C C . GLY B 1 115 ? -35.483 6.638 4.680 1.00 32.74 95 GLY B C 1
ATOM 1791 O O . GLY B 1 115 ? -35.621 7.566 3.851 1.00 34.25 95 GLY B O 1
ATOM 1792 N N . GLY B 1 116 ? -34.818 5.508 4.432 1.00 31.28 96 GLY B N 1
ATOM 1793 C CA . GLY B 1 116 ? -34.277 5.119 3.114 1.00 31.38 96 GLY B CA 1
ATOM 1794 C C . GLY B 1 116 ? -32.861 5.611 2.852 1.00 29.25 96 GLY B C 1
ATOM 1795 O O . GLY B 1 116 ? -32.311 5.297 1.776 1.00 28.93 96 GLY B O 1
ATOM 1796 N N . TRP B 1 117 ? -32.197 6.229 3.846 1.00 26.74 97 TRP B N 1
ATOM 1797 C CA . TRP B 1 117 ? -30.763 6.568 3.781 1.00 27.32 97 TRP B CA 1
ATOM 1798 C C . TRP B 1 117 ? -30.034 5.731 4.850 1.00 25.94 97 TRP B C 1
ATOM 1799 O O . TRP B 1 117 ? -30.554 5.690 5.996 1.00 29.68 97 TRP B O 1
ATOM 1810 N N . GLY B 1 118 ? -28.939 5.120 4.449 1.00 27.12 98 GLY B N 1
ATOM 1811 C CA . GLY B 1 118 ? -27.997 4.486 5.380 1.00 29.15 98 GLY B CA 1
ATOM 1812 C C . GLY B 1 118 ? -26.974 5.511 5.816 1.00 30.22 98 GLY B C 1
ATOM 1813 O O . GLY B 1 118 ? -26.345 6.162 4.939 1.00 29.41 98 GLY B O 1
ATOM 1814 N N . TYR B 1 119 ? -26.747 5.635 7.119 1.00 28.41 99 TYR B N 1
ATOM 1815 C CA . TYR B 1 119 ? -25.810 6.639 7.689 1.00 27.00 99 TYR B CA 1
ATOM 1816 C C . TYR B 1 119 ? -24.597 5.908 8.258 1.00 29.22 99 TYR B C 1
ATOM 1817 O O . TYR B 1 119 ? -24.812 4.993 9.052 1.00 32.30 99 TYR B O 1
ATOM 1826 N N . GLU B 1 120 ? -23.407 6.322 7.874 1.00 27.81 100 GLU B N 1
ATOM 1827 C CA . GLU B 1 120 ? -22.144 5.766 8.415 1.00 28.99 100 GLU B CA 1
ATOM 1828 C C . GLU B 1 120 ? -21.121 6.875 8.517 1.00 32.21 100 GLU B C 1
ATOM 1829 O O . GLU B 1 120 ? -21.160 7.864 7.727 1.00 27.38 100 GLU B O 1
ATOM 1835 N N . GLY B 1 121 ? -20.201 6.735 9.472 1.00 27.05 101 GLY B N 1
ATOM 1836 C CA . GLY B 1 121 ? -18.998 7.524 9.511 1.00 24.97 101 GLY B CA 1
ATOM 1837 C C . GLY B 1 121 ? -17.782 6.674 9.348 1.00 26.68 101 GLY B C 1
ATOM 1838 O O . GLY B 1 121 ? -17.770 5.560 9.852 1.00 29.30 101 GLY B O 1
ATOM 1839 N N . PHE B 1 122 ? -16.761 7.215 8.736 1.00 25.17 102 PHE B N 1
ATOM 1840 C CA . PHE B 1 122 ? -15.435 6.568 8.634 1.00 25.21 102 PHE B CA 1
ATOM 1841 C C . PHE B 1 122 ? -14.413 7.499 9.268 1.00 27.41 102 PHE B C 1
ATOM 1842 O O . PHE B 1 122 ? -14.016 8.487 8.658 1.00 26.60 102 PHE B O 1
ATOM 1850 N N . GLY B 1 123 ? -13.846 7.097 10.418 1.00 27.50 103 GLY B N 1
ATOM 1851 C CA . GLY B 1 123 ? -12.714 7.823 11.013 1.00 26.81 103 GLY B CA 1
ATOM 1852 C C . GLY B 1 123 ? -11.561 8.034 10.074 1.00 26.95 103 GLY B C 1
ATOM 1853 O O . GLY B 1 123 ? -11.134 7.096 9.389 1.00 26.30 103 GLY B O 1
ATOM 1854 N N . GLU B 1 124 ? -11.050 9.257 9.991 1.00 27.50 104 GLU B N 1
ATOM 1855 C CA . GLU B 1 124 ? -9.936 9.651 9.097 1.00 28.04 104 GLU B CA 1
ATOM 1856 C C . GLU B 1 124 ? -10.228 9.261 7.645 1.00 26.65 104 GLU B C 1
ATOM 1857 O O . GLU B 1 124 ? -9.277 9.203 6.874 1.00 28.73 104 GLU B O 1
ATOM 1863 N N . GLY B 1 125 ? -11.506 9.056 7.288 1.00 26.10 105 GLY B N 1
ATOM 1864 C CA . GLY B 1 125 ? -11.888 8.568 5.954 1.00 27.29 105 GLY B CA 1
ATOM 1865 C C . GLY B 1 125 ? -11.310 7.203 5.636 1.00 30.08 105 GLY B C 1
ATOM 1866 O O . GLY B 1 125 ? -11.210 6.874 4.466 1.00 28.05 105 GLY B O 1
ATOM 1867 N N . LYS B 1 126 ? -10.971 6.383 6.647 1.00 29.41 106 LYS B N 1
ATOM 1868 C CA . LYS B 1 126 ? -10.445 5.008 6.413 1.00 31.21 106 LYS B CA 1
ATOM 1869 C C . LYS B 1 126 ? -11.576 3.991 6.471 1.00 26.37 106 LYS B C 1
ATOM 1870 O O . LYS B 1 126 ? -12.430 4.027 7.348 1.00 28.41 106 LYS B O 1
ATOM 1876 N N . PRO B 1 127 ? -11.643 3.043 5.510 1.00 28.76 107 PRO B N 1
ATOM 1877 C CA . PRO B 1 127 ? -12.777 2.144 5.398 1.00 29.40 107 PRO B CA 1
ATOM 1878 C C . PRO B 1 127 ? -12.983 1.242 6.627 1.00 30.73 107 PRO B C 1
ATOM 1879 O O . PRO B 1 127 ? -14.092 0.864 6.869 1.00 30.82 107 PRO B O 1
ATOM 1883 N N . ASP B 1 128 ? -11.942 1.008 7.404 1.00 34.98 108 ASP B N 1
ATOM 1884 C CA A ASP B 1 128 ? -12.079 0.072 8.558 0.50 36.42 108 ASP B CA 1
ATOM 1885 C CA B ASP B 1 128 ? -12.002 0.083 8.566 0.50 37.43 108 ASP B CA 1
ATOM 1886 C C . ASP B 1 128 ? -12.342 0.838 9.861 1.00 39.37 108 ASP B C 1
ATOM 1887 O O . ASP B 1 128 ? -12.353 0.204 10.928 1.00 38.27 108 ASP B O 1
ATOM 1896 N N . LYS B 1 129 ? -12.577 2.155 9.821 1.00 30.53 109 LYS B N 1
ATOM 1897 C CA . LYS B 1 129 ? -12.812 2.924 11.065 1.00 28.34 109 LYS B CA 1
ATOM 1898 C C . LYS B 1 129 ? -14.284 3.344 11.119 1.00 30.83 109 LYS B C 1
ATOM 1899 O O . LYS B 1 129 ? -14.592 4.545 11.175 1.00 29.18 109 LYS B O 1
ATOM 1905 N N . ARG B 1 130 ? -15.193 2.391 11.180 1.00 28.76 110 ARG B N 1
ATOM 1906 C CA . ARG B 1 130 ? -16.643 2.712 11.239 1.00 28.27 110 ARG B CA 1
ATOM 1907 C C . ARG B 1 130 ? -17.046 3.379 12.556 1.00 31.80 110 ARG B C 1
ATOM 1908 O O . ARG B 1 130 ? -16.723 2.926 13.682 1.00 30.45 110 ARG B O 1
ATOM 1916 N N . LEU B 1 131 ? -17.780 4.478 12.455 1.00 27.28 111 LEU B N 1
ATOM 1917 C CA . LEU B 1 131 ? -18.081 5.324 13.616 1.00 27.78 111 LEU B CA 1
ATOM 1918 C C . LEU B 1 131 ? -19.488 5.126 14.152 1.00 28.28 111 LEU B C 1
ATOM 1919 O O . LEU B 1 131 ? -19.759 5.521 15.328 1.00 32.72 111 LEU B O 1
ATOM 1924 N N . VAL B 1 132 ? -20.438 4.670 13.323 1.00 29.91 112 VAL B N 1
ATOM 1925 C CA . VAL B 1 132 ? -21.858 4.623 13.731 1.00 29.22 112 VAL B CA 1
ATOM 1926 C C . VAL B 1 132 ? -22.051 3.301 14.486 1.00 33.20 112 VAL B C 1
ATOM 1927 O O . VAL B 1 132 ? -21.635 2.251 13.959 1.00 33.79 112 VAL B O 1
ATOM 1931 N N . THR B 1 133 ? -22.612 3.396 15.684 1.00 31.70 113 THR B N 1
ATOM 1932 C CA . THR B 1 133 ? -22.762 2.214 16.565 1.00 37.31 113 THR B CA 1
ATOM 1933 C C . THR B 1 133 ? -24.231 1.897 16.847 1.00 39.67 113 THR B C 1
ATOM 1934 O O . THR B 1 133 ? -24.457 0.865 17.497 1.00 45.49 113 THR B O 1
ATOM 1938 N N . ASP B 1 134 ? -25.182 2.705 16.363 1.00 37.24 114 ASP B N 1
ATOM 1939 C CA . ASP B 1 134 ? -26.624 2.626 16.709 1.00 35.44 114 ASP B CA 1
ATOM 1940 C C . ASP B 1 134 ? -27.492 2.440 15.443 1.00 36.13 114 ASP B C 1
ATOM 1941 O O . ASP B 1 134 ? -28.674 2.800 15.509 1.00 38.30 114 ASP B O 1
ATOM 1946 N N . GLY B 1 135 ? -26.912 1.897 14.368 1.00 35.63 115 GLY B N 1
ATOM 1947 C CA . GLY B 1 135 ? -27.554 1.700 13.053 1.00 37.74 115 GLY B CA 1
ATOM 1948 C C . GLY B 1 135 ? -28.027 3.025 12.454 1.00 38.99 115 GLY B C 1
ATOM 1949 O O . GLY B 1 135 ? -28.936 2.988 11.600 1.00 40.03 115 GLY B O 1
ATOM 1950 N N . GLY B 1 136 ? -27.462 4.147 12.891 1.00 35.69 116 GLY B N 1
ATOM 1951 C CA . GLY B 1 136 ? -27.693 5.478 12.285 1.00 34.36 116 GLY B CA 1
ATOM 1952 C C . GLY B 1 136 ? -28.896 6.193 12.858 1.00 35.35 116 GLY B C 1
ATOM 1953 O O . GLY B 1 136 ? -29.238 7.252 12.322 1.00 34.08 116 GLY B O 1
ATOM 1954 N N . GLN B 1 137 ? -29.500 5.705 13.950 1.00 35.50 117 GLN B N 1
ATOM 1955 C CA . GLN B 1 137 ? -30.675 6.360 14.576 1.00 37.00 117 GLN B CA 1
ATOM 1956 C C . GLN B 1 137 ? -30.374 7.790 15.031 1.00 34.68 117 GLN B C 1
ATOM 1957 O O . GLN B 1 137 ? -31.279 8.645 14.857 1.00 35.40 117 GLN B O 1
ATOM 1963 N N . GLY B 1 138 ? -29.178 8.057 15.576 1.00 35.22 118 GLY B N 1
ATOM 1964 C CA . GLY B 1 138 ? -28.809 9.412 16.018 1.00 34.40 118 GLY B CA 1
ATOM 1965 C C . GLY B 1 138 ? -28.656 10.347 14.834 1.00 31.22 118 GLY B C 1
ATOM 1966 O O . GLY B 1 138 ? -29.198 11.447 14.859 1.00 35.33 118 GLY B O 1
ATOM 1967 N N . CYS B 1 139 ? -27.977 9.888 13.792 1.00 33.48 119 CYS B N 1
ATOM 1968 C CA . CYS B 1 139 ? -27.767 10.684 12.553 1.00 30.85 119 CYS B CA 1
ATOM 1969 C C . CYS B 1 139 ? -29.160 11.024 12.016 1.00 30.99 119 CYS B C 1
ATOM 1970 O O . CYS B 1 139 ? -29.448 12.184 11.693 1.00 31.82 119 CYS B O 1
ATOM 1973 N N . PHE B 1 140 ? -29.988 9.986 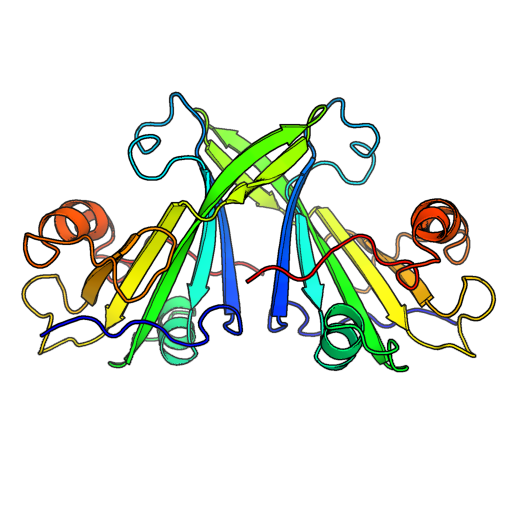11.888 1.00 33.68 120 PHE B N 1
ATOM 1974 C CA . PHE B 1 140 ? -31.365 10.066 11.333 1.00 31.94 120 PHE B CA 1
ATOM 1975 C C . PHE B 1 140 ? -32.220 11.025 12.158 1.00 32.91 120 PHE B C 1
ATOM 1976 O O . PHE B 1 140 ? -33.010 11.787 11.569 1.00 34.41 120 PHE B O 1
ATOM 1984 N N . GLY B 1 141 ? -32.090 10.976 13.491 1.00 33.80 121 GLY B N 1
ATOM 1985 C CA . GLY B 1 141 ? -32.835 11.861 14.395 1.00 34.43 121 GLY B CA 1
ATOM 1986 C C . GLY B 1 141 ? -32.663 13.326 14.012 1.00 36.61 121 GLY B C 1
ATOM 1987 O O . GLY B 1 141 ? -33.647 14.063 14.063 1.00 37.54 121 GLY B O 1
ATOM 1988 N N . CYS B 1 142 ? -31.445 13.769 13.674 1.00 31.25 122 CYS B N 1
ATOM 1989 C CA . CYS B 1 142 ? -31.193 15.178 13.304 1.00 31.46 122 CYS B CA 1
ATOM 1990 C C . CYS B 1 142 ? -31.613 15.406 11.842 1.00 31.04 122 CYS B C 1
ATOM 1991 O O . CYS B 1 142 ? -32.284 16.428 11.572 1.00 32.37 122 CYS B O 1
ATOM 1994 N N . HIS B 1 143 ? -31.223 14.519 10.923 1.00 29.13 123 HIS B N 1
ATOM 1995 C CA . HIS B 1 143 ? -31.525 14.701 9.475 1.00 30.08 123 HIS B CA 1
ATOM 1996 C C . HIS B 1 143 ? -33.052 14.653 9.226 1.00 28.97 123 HIS B C 1
ATOM 1997 O O . HIS B 1 143 ? -33.544 15.224 8.222 1.00 30.54 123 HIS B O 1
ATOM 2004 N N . ALA B 1 144 ? -33.816 14.041 10.119 1.00 33.21 124 ALA B N 1
ATOM 2005 C CA . ALA B 1 144 ? -35.299 13.977 10.037 1.00 36.16 124 ALA B CA 1
ATOM 2006 C C . ALA B 1 144 ? -35.928 15.370 9.983 1.00 36.07 124 ALA B C 1
ATOM 2007 O O . ALA B 1 144 ? -36.985 15.473 9.378 1.00 37.03 124 ALA B O 1
ATOM 2009 N N . ALA B 1 145 ? -35.294 16.409 10.515 1.00 34.11 125 ALA B N 1
ATOM 2010 C CA . ALA B 1 145 ? -35.766 17.811 10.396 1.00 36.07 125 ALA B CA 1
ATOM 2011 C C . ALA B 1 145 ? -35.897 18.207 8.916 1.00 36.20 125 ALA B C 1
ATOM 2012 O O . ALA B 1 145 ? -36.688 19.116 8.615 1.00 37.49 125 ALA B O 1
ATOM 2014 N N . GLN B 1 146 ? -35.145 17.556 8.017 1.00 31.97 126 GLN B N 1
ATOM 2015 C CA . GLN B 1 146 ? -35.107 17.877 6.569 1.00 33.73 126 GLN B CA 1
ATOM 2016 C C . GLN B 1 146 ? -35.920 16.862 5.767 1.00 30.45 126 GLN B C 1
ATOM 2017 O O . GLN B 1 146 ? -35.683 16.771 4.552 1.00 31.10 126 GLN B O 1
ATOM 2023 N N . LYS B 1 147 ? -36.901 16.208 6.377 1.00 33.37 127 LYS B N 1
ATOM 2024 C CA . LYS B 1 147 ? -37.769 15.211 5.682 1.00 37.87 127 LYS B CA 1
ATOM 2025 C C . LYS B 1 147 ? -38.351 15.817 4.393 1.00 39.37 127 LYS B C 1
ATOM 2026 O O . LYS B 1 147 ? -38.299 15.115 3.363 1.00 39.99 127 LYS B O 1
ATOM 2030 N N . GLU B 1 148 ? -38.758 17.093 4.391 1.00 39.53 128 GLU B N 1
ATOM 2031 C CA . GLU B 1 148 ? -39.363 17.753 3.201 1.00 40.53 128 GLU B CA 1
ATOM 2032 C C . GLU B 1 148 ? -38.352 17.882 2.058 1.00 38.64 128 GLU B C 1
ATOM 2033 O O . GLU B 1 148 ? -38.798 17.953 0.899 1.00 36.60 128 GLU B O 1
ATOM 2039 N N A SER B 1 149 ? -37.041 17.899 2.332 0.60 32.06 129 SER B N 1
ATOM 2040 N N B SER B 1 149 ? -37.047 17.892 2.353 0.40 31.81 129 SER B N 1
ATOM 2041 C CA A SER B 1 149 ? -35.994 17.900 1.281 0.60 32.84 129 SER B CA 1
ATOM 2042 C CA B SER B 1 149 ? -35.970 17.908 1.333 0.40 30.54 129 SER B CA 1
ATOM 2043 C C A SER B 1 149 ? -35.294 16.536 1.263 0.60 30.33 129 SER B C 1
ATOM 2044 C C B SER B 1 149 ? -35.285 16.537 1.285 0.40 29.52 129 SER B C 1
ATOM 2045 O O A SER B 1 149 ? -34.092 16.494 0.936 0.60 28.65 129 SER B O 1
ATOM 2046 O O B SER B 1 149 ? -34.085 16.495 0.954 0.40 28.31 129 SER B O 1
ATOM 2051 N N . GLN B 1 150 ? -36.031 15.469 1.589 1.00 28.87 130 GLN B N 1
ATOM 2052 C CA . GLN B 1 150 ? -35.561 14.054 1.492 1.00 29.27 130 GLN B CA 1
ATOM 2053 C C . GLN B 1 150 ? -34.337 13.847 2.412 1.00 27.61 130 GLN B C 1
ATOM 2054 O O . GLN B 1 150 ? -33.423 13.092 2.030 1.00 28.60 130 GLN B O 1
ATOM 2060 N N . TYR B 1 151 ? -34.311 14.513 3.571 1.00 27.34 131 TYR B N 1
ATOM 2061 C CA . TYR B 1 151 ? -33.342 14.286 4.688 1.00 28.38 131 TYR B CA 1
ATOM 2062 C C . TYR B 1 151 ? -31.982 14.926 4.427 1.00 27.73 131 TYR B C 1
ATOM 2063 O O . TYR B 1 151 ? -30.997 14.678 5.196 1.00 27.51 131 TYR B O 1
ATOM 2072 N N . VAL B 1 152 ? -31.888 15.820 3.444 1.00 23.63 132 VAL B N 1
ATOM 2073 C CA . VAL B 1 152 ? -30.610 16.417 3.007 1.00 25.78 132 VAL B CA 1
ATOM 2074 C C . VAL B 1 152 ? -30.642 17.903 3.334 1.00 26.17 132 VAL B C 1
ATOM 2075 O O . VAL B 1 152 ? -31.598 18.579 2.951 1.00 26.21 132 VAL B O 1
ATOM 2079 N N . PHE B 1 153 ? -29.626 18.403 4.028 1.00 25.47 133 PHE B N 1
ATOM 2080 C CA . PHE B 1 153 ? -29.504 19.829 4.395 1.00 26.18 133 PHE B CA 1
ATOM 2081 C C . PHE B 1 153 ? -28.936 20.639 3.248 1.00 26.27 133 PHE B C 1
ATOM 2082 O O . PHE B 1 153 ? -29.401 21.752 3.018 1.00 28.24 133 PHE B O 1
ATOM 2090 N N . SER B 1 154 ? -27.875 20.146 2.604 1.00 23.19 134 SER B N 1
ATOM 2091 C CA . SER B 1 154 ? -27.115 20.891 1.591 1.00 24.71 134 SER B CA 1
ATOM 2092 C C . SER B 1 154 ? -28.020 21.241 0.404 1.00 25.67 134 SER B C 1
ATOM 2093 O O . SER B 1 154 ? -28.838 20.412 -0.019 1.00 27.48 134 SER B O 1
ATOM 2096 N N . ARG B 1 155 ? -27.877 22.459 -0.081 1.00 25.76 135 ARG B N 1
ATOM 2097 C CA . ARG B 1 155 ? -28.530 22.885 -1.336 1.00 27.23 135 ARG B CA 1
ATOM 2098 C C . ARG B 1 155 ? -27.476 23.133 -2.400 1.00 25.98 135 ARG B C 1
ATOM 2099 O O . ARG B 1 155 ? -26.376 23.704 -2.153 1.00 26.56 135 ARG B O 1
ATOM 2107 N N . LEU B 1 156 ? -27.836 22.729 -3.614 1.00 28.17 136 LEU B N 1
ATOM 2108 C CA . LEU B 1 156 ? -27.078 23.057 -4.828 1.00 32.55 136 LEU B CA 1
ATOM 2109 C C . LEU B 1 156 ? -26.906 24.558 -4.924 1.00 32.73 136 LEU B C 1
ATOM 2110 O O . LEU B 1 156 ? -27.887 25.302 -4.670 1.00 34.14 136 LEU B O 1
ATOM 2115 N N . ARG B 1 157 ? -25.680 24.977 -5.193 1.00 30.68 137 ARG B N 1
ATOM 2116 C CA . ARG B 1 157 ? -25.390 26.377 -5.556 1.00 30.87 137 ARG B CA 1
ATOM 2117 C C . ARG B 1 157 ? -24.613 26.309 -6.867 1.00 34.81 137 ARG B C 1
ATOM 2118 O O . ARG B 1 157 ? -23.939 25.284 -7.141 1.00 39.23 137 ARG B O 1
ATOM 2126 N N . ASP B 1 158 ? -24.655 27.357 -7.663 1.00 37.67 138 ASP B N 1
ATOM 2127 C CA . ASP B 1 158 ? -23.714 27.457 -8.812 1.00 42.05 138 ASP B CA 1
ATOM 2128 C C . ASP B 1 158 ? -22.386 28.032 -8.290 1.00 44.01 138 ASP B C 1
ATOM 2129 O O . ASP B 1 158 ? -21.491 27.480 -7.631 1.00 36.62 138 ASP B O 1
#

Organism: Methylococcus capsulatus (strain ATCC 33009 / NCIMB 11132 / Bath) (NCBI:txid243233)

Sequence (272 aa):
TKVKYPDGFRSSWYHVKSMVIQPGHPLENPFGGIHHVYANAEAIQGLRGGNYPDGAVLVFDLFDYQEDNHALVEGKRKLIGVMERDAKRFSATGGWGYEGFGEGKPDKRLVTDGGQGCFGCHAAQKESQYVFSRLRDTKVKYPDGFRSSWYHVKSMVIQPGHPLENPFGGIIHHVYANAEAIQGLRGGNYPDGAVLVFDLFDYQEDNHALVEGKRKLIGVMERDAKRFSATGGWGYEGFGEGKPDDKRLVTDGGQGCFGCHAAQKESSQYVFSRLRD

Secondary structure (DSSP, 8-state):
-PPPP-TTGGGSEEEEEEEE-TTSTTHHHH-EEEEEEE-HHHHHHHTTS---TT-EEEEEEEEEEE-SSEEEEEEEEEEEEEEE-TTTTGGGTTEEEEEEETT-TT-B---STTHHHHHHHGGGGGGTT-------/-PPPP-TTGGGSEEEEEEEE-TTSTTHHHH-EEEEEEE-HHHHHHHTTSPPPTT-EEEEEEEEEEEETTEEEEEEEEEEEEEEE-TTTTGGGTTEEEEEEETT-TT-B---STTHHHHHHHGGGGGGTT-------

InterPro domains:
  IPR032033 Cytochrome P460 [PF16694] (28-154)
  IPR038142 Cytochrome P460 superfamily [G3DSA:3.50.70.20] (20-158)

Nearest PDB structures (foldseek):
  7zps-assembly1_B  TM=1.007E+00  e=6.173E-28  Methylococcus capsulatus str. Bath
  7zrw-assembly1_B  TM=1.006E+00  e=1.502E-27  Methylococcus capsulatus str. Bath
  7zs4-assembly1_A  TM=9.999E-01  e=8.387E-27  Methylococcus capsulatus str. Bath
  8brk-assembly1_A  TM=9.140E-01  e=9.926E-16  Thermus thermophilus
  6hiu-assembly1_A  TM=8.311E-01  e=1.417E-09  Methylococcus capsulatus str. Bath

B-factor: mean 31.18, std 8.69, range [18.4, 70.79]